Protein AF-A0A2P4Y642-F1 (afdb_monomer_lite)

Sequence (332 aa):
MWRRSLLGVSSARLLSGRNVPPTSLTLSRAIASTSPLQYGKARAIELKYHDGTCTLAVPLPLNGFDEERVFSIPPETTVADIIAQIEAEDKSVQSVAIRSARGEEFEPEDTLQKVLTDDFELLLNDQVLPVRAPVFTGSAYQSLADDGDLDVRSVAQKAAIIMLRSDLERLGKWKISHPEFMQMCQDRGIPKKQAPEVLQAFHQTGVVFYFGKSDDEDLTHSVFLQPRSILDSYLESIGLSPLSSQLFQQQREALLAKIQVLEPEHVALVNLRRELEATATRQANVIAYGLSTSLVGAFGLYFWLSFIHFSWDIMEPVTYFTGFGVSIIGYA

Radius of gyration: 47.11 Å; chains: 1; bounding box: 90×100×133 Å

Secondary structure (DSSP, 8-state):
-----------------------------------------PPPEEEEEETTEEEEEEE--SSSS-PEEEEEE-TT-BHHHHHHHHHHH-TT---EEEEETTSPBPPTT-BHHHHTTS-EEEEETTEEEEEEPP-----TTS-SS--S---HHHHHHHHHHHHHHHHHHHT--SEEEHHHHHHHHHHTT--TTTHHHHHHHHHHTTSSEE-TTSS-HHHHTEEES-HHHHHHHHHHHTT---HHHHHHHHHHHHHHHHHHHHHHHHHHHHHHHHHHHHHHHHHHHHHHHHHHHHHHHHHHHHHHIIIIIS-HHHHHHHHHHHHHHHHHHHH-

InterPro domains:
  IPR006769 Calcium uniporter protein, C-terminal [PF04678] (194-332)
  IPR036388 Winged helix-like DNA-binding domain superfamily [G3DSA:1.10.10.10] (152-225)
  IPR039055 MCU family [PTHR13462] (151-332)

Foldseek 3Di:
DDDDDDDDDDDDDDDDDDDDDDDDDDPPPDPPPPDPPDPDDADAWEWDDDPQWTWTFCQDPPDPDRHTDIDTHHQFDFQLVVQVVNCVVDVVFPDKWKAAPVGHTDDRRDTSPVSLPAWIWIDTPPDTHTYHRPPCPPPPPPPPPDPDDDPPVVVLQVVLLVVLLVVLVVVPDQKDWPVVQLVSCVVSVNDSVCSVVSLVVCCVVQQKNACCPDPDPVRNGMIGRCSPVVVQVVCVVVVHHDPVVVVVVVVVVVVVVVCVVCVVVVVVVVVVVVVVVVVVVVVVVVVVVVVVVVVVVVVVVLVCCPPPPHDVVVCVVVVVVVVVVVVVVVVD

Organism: NCBI:txid4796

pLDDT: mean 75.35, std 19.69, range [29.89, 98.06]

Structure (mmCIF, N/CA/C/O backbone):
data_AF-A0A2P4Y642-F1
#
_entry.id   AF-A0A2P4Y642-F1
#
loop_
_atom_site.group_PDB
_atom_site.id
_atom_site.type_symbol
_atom_site.label_atom_id
_atom_site.label_alt_id
_atom_site.label_comp_id
_atom_site.label_asym_id
_atom_site.label_entity_id
_atom_site.label_seq_id
_atom_site.pdbx_PDB_ins_code
_atom_site.Cartn_x
_atom_site.Cartn_y
_atom_site.Cartn_z
_atom_site.occupancy
_atom_site.B_iso_or_equiv
_atom_site.auth_seq_id
_atom_site.auth_comp_id
_atom_site.auth_asym_id
_atom_site.auth_atom_id
_atom_site.pdbx_PDB_model_num
ATOM 1 N N . MET A 1 1 ? 31.418 -50.884 37.057 1.00 38.50 1 MET A N 1
ATOM 2 C CA . MET A 1 1 ? 32.586 -50.527 37.897 1.00 38.50 1 MET A CA 1
ATOM 3 C C . MET A 1 1 ? 32.394 -49.083 38.338 1.00 38.50 1 MET A C 1
ATOM 5 O O . MET A 1 1 ? 32.348 -48.220 37.486 1.00 38.50 1 MET A O 1
ATOM 9 N N . TRP A 1 2 ? 31.923 -48.812 39.554 1.00 29.89 2 TRP A N 1
ATOM 10 C CA . TRP A 1 2 ? 32.705 -48.767 40.802 1.00 29.89 2 TRP A CA 1
ATOM 11 C C . TRP A 1 2 ? 33.854 -47.751 40.774 1.00 29.89 2 TRP A C 1
ATOM 13 O O . TRP A 1 2 ? 34.891 -48.038 40.186 1.00 29.89 2 TRP A O 1
ATOM 23 N N . ARG A 1 3 ? 33.671 -46.636 41.498 1.00 35.16 3 ARG A N 1
ATOM 24 C CA . ARG A 1 3 ? 34.534 -46.081 42.575 1.00 35.16 3 ARG A CA 1
ATOM 25 C C . ARG A 1 3 ? 33.956 -44.702 42.951 1.00 35.16 3 ARG A C 1
ATOM 27 O O . ARG A 1 3 ? 33.846 -43.855 42.082 1.00 35.16 3 ARG A O 1
ATOM 34 N N . ARG A 1 4 ? 33.332 -44.473 44.118 1.00 38.06 4 ARG A N 1
ATOM 35 C CA . ARG A 1 4 ? 33.828 -44.472 45.519 1.00 38.06 4 ARG A CA 1
ATOM 36 C C . ARG A 1 4 ? 35.110 -43.656 45.715 1.00 38.06 4 ARG A C 1
ATOM 38 O O . ARG A 1 4 ? 36.167 -44.113 45.298 1.00 38.06 4 ARG A O 1
ATOM 45 N N . SER A 1 5 ? 35.006 -42.549 46.455 1.00 36.66 5 SER A N 1
ATOM 46 C CA . SER A 1 5 ? 35.613 -42.393 47.794 1.00 36.66 5 SER A CA 1
ATOM 47 C C . SER A 1 5 ? 35.210 -41.039 48.412 1.00 36.66 5 SER A C 1
ATOM 49 O O . SER A 1 5 ? 35.270 -40.046 47.704 1.00 36.66 5 SER A O 1
ATOM 51 N N . LEU A 1 6 ? 34.577 -40.989 49.601 1.00 40.12 6 LEU A N 1
ATOM 52 C CA . LEU A 1 6 ? 35.177 -40.986 50.965 1.00 40.12 6 LEU A CA 1
ATOM 53 C C . LEU A 1 6 ? 35.805 -39.603 51.293 1.00 40.12 6 LEU A C 1
ATOM 55 O O . LEU A 1 6 ? 36.477 -39.057 50.436 1.00 40.12 6 LEU A O 1
ATOM 59 N N . LEU A 1 7 ? 35.692 -38.954 52.461 1.00 36.38 7 LEU A N 1
ATOM 60 C CA . LEU A 1 7 ? 35.381 -39.336 53.849 1.00 36.38 7 LEU A CA 1
ATOM 61 C C . LEU A 1 7 ? 35.300 -38.058 54.726 1.00 36.38 7 LEU A C 1
ATOM 63 O O . LEU A 1 7 ? 35.855 -37.030 54.349 1.00 36.38 7 LEU A O 1
ATOM 67 N N . GLY A 1 8 ? 34.747 -38.189 55.941 1.00 31.64 8 GLY A N 1
ATOM 68 C CA . GLY A 1 8 ? 35.019 -37.318 57.107 1.00 31.64 8 GLY A CA 1
ATOM 69 C C . GLY A 1 8 ? 33.741 -36.977 57.889 1.00 31.64 8 GLY A C 1
ATOM 70 O O . GLY A 1 8 ? 33.043 -36.060 57.491 1.00 31.64 8 GLY A O 1
ATOM 71 N N . VAL A 1 9 ? 33.216 -37.773 58.835 1.00 36.62 9 VAL A N 1
ATOM 72 C CA . VAL A 1 9 ? 33.703 -38.305 60.137 1.00 36.62 9 VAL A CA 1
ATOM 73 C C . VAL A 1 9 ? 33.622 -37.296 61.295 1.00 36.62 9 VAL A C 1
ATOM 75 O O . VAL A 1 9 ? 34.240 -36.239 61.239 1.00 36.62 9 VAL A O 1
ATOM 78 N N . SER A 1 10 ? 32.977 -37.763 62.381 1.00 35.62 10 SER A N 1
ATOM 79 C CA . SER A 1 10 ? 32.979 -37.313 63.797 1.00 35.62 10 SER A CA 1
ATOM 80 C C . SER A 1 10 ? 31.686 -36.619 64.245 1.00 35.62 10 SER A C 1
ATOM 82 O O . SER A 1 10 ? 31.194 -35.742 63.557 1.00 35.62 10 SER A O 1
ATOM 84 N N . SER A 1 11 ? 31.091 -36.891 65.409 1.00 35.75 11 SER A N 1
ATOM 85 C CA . SER A 1 11 ? 31.313 -37.914 66.438 1.00 35.75 11 SER A CA 1
ATOM 86 C C . SER A 1 11 ? 30.099 -37.939 67.379 1.00 35.75 11 SER A C 1
ATOM 88 O O . SER A 1 11 ? 29.358 -36.966 67.484 1.00 35.75 11 SER A O 1
ATOM 90 N N . ALA A 1 12 ? 29.918 -39.067 68.059 1.00 36.25 12 ALA A N 1
ATOM 91 C CA . ALA A 1 12 ? 28.802 -39.413 68.936 1.00 36.25 12 ALA A CA 1
ATOM 92 C C . ALA A 1 12 ? 28.815 -38.741 70.328 1.00 36.25 12 ALA A C 1
ATOM 94 O O . ALA A 1 12 ? 29.883 -38.405 70.838 1.00 36.25 12 ALA A O 1
ATOM 95 N N . ARG A 1 13 ? 27.636 -38.692 70.980 1.00 34.25 13 ARG A N 1
ATOM 96 C CA . ARG A 1 13 ? 27.347 -39.068 72.397 1.00 34.25 13 ARG A CA 1
ATOM 97 C C . ARG A 1 13 ? 25.847 -38.825 72.675 1.00 34.25 13 ARG A C 1
ATOM 99 O O . ARG A 1 13 ? 25.375 -37.721 72.463 1.00 34.25 13 ARG A O 1
ATOM 106 N N . LEU A 1 14 ? 24.997 -39.836 72.892 1.00 34.53 14 LEU A N 1
ATOM 107 C CA . LEU A 1 14 ? 24.735 -40.581 74.142 1.00 34.53 14 LEU A CA 1
ATOM 108 C C . LEU A 1 14 ? 24.389 -39.690 75.357 1.00 34.53 14 LEU A C 1
ATOM 110 O O . LEU A 1 14 ? 25.301 -39.158 75.977 1.00 34.53 14 LEU A O 1
ATOM 114 N N . LEU A 1 15 ? 23.104 -39.608 75.747 1.00 35.12 15 LEU A N 1
ATOM 115 C CA . LEU A 1 15 ? 22.527 -40.315 76.916 1.00 35.12 15 LEU A CA 1
ATOM 116 C C . LEU A 1 15 ? 21.170 -39.747 77.392 1.00 35.12 15 LEU A C 1
ATOM 118 O O . LEU A 1 15 ? 21.004 -38.549 77.562 1.00 35.12 15 LEU A O 1
ATOM 122 N N . SER A 1 16 ? 20.301 -40.701 77.742 1.00 34.31 16 SER A N 1
ATOM 123 C CA . SER A 1 16 ? 19.434 -40.759 78.932 1.00 34.31 16 SER A CA 1
ATOM 124 C C . SER A 1 16 ? 18.262 -39.782 79.096 1.00 34.31 16 SER A C 1
ATOM 126 O O . SER A 1 16 ? 18.420 -38.574 79.203 1.00 34.31 16 SER A O 1
ATOM 128 N N . GLY A 1 17 ? 17.067 -40.361 79.250 1.00 34.91 17 GLY A N 1
ATOM 129 C CA . GLY A 1 17 ? 15.848 -39.651 79.632 1.00 34.91 17 GLY A CA 1
ATOM 130 C C . GLY A 1 17 ? 15.606 -39.568 81.140 1.00 34.91 17 GLY A C 1
ATOM 131 O O . GLY A 1 17 ? 16.300 -40.213 81.925 1.00 34.91 17 GLY A O 1
ATOM 132 N N . ARG A 1 18 ? 14.568 -38.808 81.516 1.00 34.31 18 ARG A N 1
ATOM 133 C CA . ARG A 1 18 ? 13.526 -39.144 82.510 1.00 34.31 18 ARG A CA 1
ATOM 134 C C . ARG A 1 18 ? 12.575 -37.960 82.728 1.00 34.31 18 ARG A C 1
ATOM 136 O O . ARG A 1 18 ? 13.018 -36.837 82.902 1.00 34.31 18 ARG A O 1
ATOM 143 N N . ASN A 1 19 ? 11.292 -38.312 82.806 1.00 32.69 19 ASN A N 1
ATOM 144 C CA . ASN A 1 19 ? 10.250 -37.810 83.709 1.00 32.69 19 ASN A CA 1
ATOM 145 C C . ASN A 1 19 ? 9.876 -36.310 83.749 1.00 32.69 19 ASN A C 1
ATOM 147 O O . ASN A 1 19 ? 10.556 -35.483 84.340 1.00 32.69 19 ASN A O 1
ATOM 151 N N . VAL A 1 20 ? 8.652 -36.052 83.271 1.00 44.94 20 VAL A N 1
ATOM 152 C CA . VAL A 1 20 ? 7.639 -35.084 83.776 1.00 44.94 20 VAL A CA 1
ATOM 153 C C . VAL A 1 20 ? 7.343 -35.422 85.263 1.00 44.94 20 VAL A C 1
ATOM 155 O O . VAL A 1 20 ? 7.435 -36.623 85.551 1.00 44.94 20 VAL A O 1
ATOM 158 N N . PRO A 1 21 ? 6.995 -34.518 86.229 1.00 44.84 21 PRO A N 1
ATOM 159 C CA . PRO A 1 21 ? 5.984 -33.423 86.186 1.00 44.84 21 PRO A CA 1
ATOM 160 C C . PRO A 1 21 ? 6.313 -32.224 87.147 1.00 44.84 21 PRO A C 1
ATOM 162 O O . PRO A 1 21 ? 7.485 -32.076 87.483 1.00 44.84 21 PRO A O 1
ATOM 165 N N . PRO A 1 22 ? 5.370 -31.446 87.746 1.00 49.06 22 PRO A N 1
ATOM 166 C CA . PRO A 1 22 ? 4.110 -30.801 87.312 1.00 49.06 22 PRO A CA 1
ATOM 167 C C . PRO A 1 22 ? 4.161 -29.243 87.473 1.00 49.06 22 PRO A C 1
ATOM 169 O O . PRO A 1 22 ? 5.182 -28.696 87.871 1.00 49.06 22 PRO A O 1
ATOM 172 N N . THR A 1 23 ? 3.018 -28.550 87.291 1.00 37.62 23 THR A N 1
ATOM 173 C CA . THR A 1 23 ? 2.682 -27.164 87.755 1.00 37.62 23 THR A CA 1
ATOM 174 C C . THR A 1 23 ? 3.355 -25.992 87.012 1.00 37.62 23 THR A C 1
ATOM 176 O O . THR A 1 23 ? 4.494 -26.095 86.600 1.00 37.62 23 THR A O 1
ATOM 179 N N . SER A 1 24 ? 2.748 -24.831 86.750 1.00 35.34 24 SER A N 1
ATOM 180 C CA . SER A 1 24 ? 1.463 -24.215 87.111 1.00 35.34 24 SER A CA 1
ATOM 181 C C . SER A 1 24 ? 1.152 -23.108 86.092 1.00 35.34 24 SER A C 1
ATOM 183 O O . SER A 1 24 ? 2.053 -22.423 85.615 1.00 35.34 24 SER A O 1
ATOM 185 N N . LEU A 1 25 ? -0.133 -22.929 85.798 1.00 41.22 25 LEU A N 1
ATOM 186 C CA . LEU A 1 25 ? -0.697 -21.888 84.943 1.00 41.22 25 LEU A CA 1
ATOM 187 C C . LEU A 1 25 ? -0.468 -20.485 85.531 1.00 41.22 25 LEU A C 1
ATOM 189 O O . LEU A 1 25 ? -0.931 -20.200 86.633 1.00 41.22 25 LEU A O 1
ATOM 193 N N . THR A 1 26 ? 0.123 -19.581 84.754 1.00 33.66 26 THR A N 1
ATOM 194 C CA . THR A 1 26 ? -0.051 -18.129 84.917 1.00 33.66 26 THR A CA 1
ATOM 195 C C . THR A 1 26 ? -0.529 -17.547 83.594 1.00 33.66 26 THR A C 1
ATOM 197 O O . THR A 1 26 ? 0.240 -17.207 82.699 1.00 33.66 26 THR A O 1
ATOM 200 N N . LEU A 1 27 ? -1.853 -17.476 83.462 1.00 38.09 27 LEU A N 1
ATOM 201 C CA . LEU A 1 27 ? -2.538 -16.798 82.371 1.00 38.09 27 LEU A CA 1
ATOM 202 C C . LEU A 1 27 ? -2.502 -15.295 82.668 1.00 38.09 27 LEU A C 1
ATOM 204 O O . LEU A 1 27 ? -3.378 -14.756 83.344 1.00 38.09 27 LEU A O 1
ATOM 208 N N . SER A 1 28 ? -1.450 -14.620 82.207 1.00 36.47 28 SER A N 1
ATOM 209 C CA . SER A 1 28 ? -1.405 -13.159 82.185 1.00 36.47 28 SER A CA 1
ATOM 210 C C . SER A 1 28 ? -2.455 -12.669 81.195 1.00 36.47 28 SER A C 1
ATOM 212 O O . SER A 1 28 ? -2.276 -12.730 79.980 1.00 36.47 28 SER A O 1
ATOM 214 N N . ARG A 1 29 ? -3.590 -12.225 81.735 1.00 38.06 29 ARG A N 1
ATOM 215 C CA . ARG A 1 29 ? -4.688 -11.591 81.008 1.00 38.06 29 ARG A CA 1
ATOM 216 C C . ARG A 1 29 ? -4.202 -10.246 80.460 1.00 38.06 29 ARG A C 1
ATOM 218 O O . ARG A 1 29 ? -4.374 -9.213 81.098 1.00 38.06 29 ARG A O 1
ATOM 225 N N . ALA A 1 30 ? -3.576 -10.264 79.287 1.00 34.69 30 ALA A N 1
ATOM 226 C CA . ALA A 1 30 ? -3.407 -9.068 78.480 1.00 34.69 30 ALA A CA 1
ATOM 227 C C . ALA A 1 30 ? -4.778 -8.733 77.886 1.00 34.69 30 ALA A C 1
ATOM 229 O O . ALA A 1 30 ? -5.316 -9.467 77.058 1.00 34.69 30 ALA A O 1
ATOM 230 N N . ILE A 1 31 ? -5.378 -7.657 78.387 1.00 37.72 31 ILE A N 1
ATOM 231 C CA . ILE A 1 31 ? -6.566 -7.046 77.803 1.00 37.72 31 ILE A CA 1
ATOM 232 C C . ILE A 1 31 ? -6.132 -6.562 76.420 1.00 37.72 31 ILE A C 1
ATOM 234 O O . ILE A 1 31 ? -5.449 -5.547 76.303 1.00 37.72 31 ILE A O 1
ATOM 238 N N . ALA A 1 32 ? -6.459 -7.332 75.382 1.00 35.41 32 ALA A N 1
ATOM 239 C CA . ALA A 1 32 ? -6.351 -6.867 74.013 1.00 35.41 32 ALA A CA 1
ATOM 240 C C . ALA A 1 32 ? -7.295 -5.670 73.885 1.00 35.41 32 ALA A C 1
ATOM 242 O O . ALA A 1 32 ? -8.515 -5.820 73.893 1.00 35.41 32 ALA A O 1
ATOM 243 N N . SER A 1 33 ? -6.716 -4.473 73.842 1.00 34.75 33 SER A N 1
ATOM 244 C CA . SER A 1 33 ? -7.397 -3.270 73.398 1.00 34.75 33 SER A CA 1
ATOM 245 C C . SER A 1 33 ? -7.865 -3.529 71.970 1.00 34.75 33 SER A C 1
ATOM 247 O O . SER A 1 33 ? -7.072 -3.483 71.030 1.00 34.75 33 SER A O 1
ATOM 249 N N . THR A 1 34 ? -9.140 -3.871 71.818 1.00 38.16 34 THR A N 1
ATOM 250 C CA . THR A 1 34 ? -9.829 -3.872 70.534 1.00 38.16 34 THR A CA 1
ATOM 251 C C . THR A 1 34 ? -9.688 -2.474 69.958 1.00 38.16 34 THR A C 1
ATOM 253 O O . THR A 1 34 ? -10.241 -1.515 70.500 1.00 38.16 34 THR A O 1
ATOM 256 N N . SER A 1 35 ? -8.899 -2.347 68.896 1.00 33.91 35 SER A N 1
ATOM 257 C CA . SER A 1 35 ? -8.900 -1.157 68.059 1.00 33.91 35 SER A CA 1
ATOM 258 C C . SER A 1 35 ? -10.342 -0.902 67.609 1.00 33.91 35 SER A C 1
ATOM 260 O O . SER A 1 35 ? -10.996 -1.858 67.176 1.00 33.91 35 SER A O 1
ATOM 262 N N . PRO A 1 36 ? -10.860 0.332 67.714 1.00 34.00 36 PRO A N 1
ATOM 263 C CA . PRO A 1 36 ? -12.190 0.639 67.214 1.00 34.00 36 PRO A CA 1
ATOM 264 C C . PRO A 1 36 ? -12.238 0.303 65.722 1.00 34.00 36 PRO A C 1
ATOM 266 O O . PRO A 1 36 ? -11.310 0.633 64.981 1.00 34.00 36 PRO A O 1
ATOM 269 N N . LEU A 1 37 ? -13.296 -0.405 65.317 1.00 33.88 37 LEU A N 1
ATOM 270 C CA . LEU A 1 37 ? -13.578 -0.763 63.931 1.00 33.88 37 LEU A CA 1
ATOM 271 C C . LEU A 1 37 ? -13.570 0.510 63.086 1.00 33.88 37 LEU A C 1
ATOM 273 O O . LEU A 1 37 ? -14.487 1.327 63.125 1.00 33.88 37 LEU A O 1
ATOM 277 N N . GLN A 1 38 ? -12.481 0.683 62.352 1.00 32.06 38 GLN A N 1
ATOM 278 C CA . GLN A 1 38 ? -12.352 1.686 61.322 1.00 32.06 38 GLN A CA 1
ATOM 279 C C . GLN A 1 38 ? -13.309 1.252 60.207 1.00 32.06 38 GLN A C 1
ATOM 281 O O . GLN A 1 38 ? -13.047 0.251 59.541 1.00 32.06 38 GLN A O 1
ATOM 286 N N . TYR A 1 39 ? -14.446 1.944 60.065 1.00 37.00 39 TYR A N 1
ATOM 287 C CA . TYR A 1 39 ? -15.366 1.761 58.941 1.00 37.00 39 TYR A CA 1
ATOM 288 C C . TYR A 1 39 ? -14.547 1.827 57.646 1.00 37.00 39 TYR A C 1
ATOM 290 O O . TYR A 1 39 ? -13.983 2.866 57.292 1.00 37.00 39 TYR A O 1
ATOM 298 N N . GLY A 1 40 ? -14.386 0.671 57.004 1.00 37.44 40 GLY A N 1
ATOM 299 C CA . GLY A 1 40 ? -13.637 0.537 55.767 1.00 37.44 40 GLY A CA 1
ATOM 300 C C . GLY A 1 40 ? -14.331 1.316 54.656 1.00 37.44 40 GLY A C 1
ATOM 301 O O . GLY A 1 40 ? -15.554 1.339 54.582 1.00 37.44 40 GLY A O 1
ATOM 302 N N . LYS A 1 41 ? -13.532 1.958 53.797 1.00 41.53 41 LYS A N 1
ATOM 303 C CA . LYS A 1 41 ? -13.953 2.582 52.531 1.00 41.53 41 LYS A CA 1
ATOM 304 C C . LYS A 1 41 ? -15.103 1.805 51.869 1.00 41.53 41 LYS A C 1
ATOM 306 O O . LYS A 1 41 ? -14.930 0.618 51.586 1.00 41.53 41 LYS A O 1
ATOM 311 N N . ALA A 1 42 ? -16.211 2.490 51.575 1.00 54.53 42 ALA A N 1
ATOM 312 C CA . ALA A 1 42 ? -17.323 1.947 50.800 1.00 54.53 42 ALA A CA 1
ATOM 313 C C . ALA A 1 42 ? -16.795 1.352 49.482 1.00 54.53 42 ALA A C 1
ATOM 315 O O . ALA A 1 42 ? -16.102 2.027 48.713 1.00 54.53 42 ALA A O 1
ATOM 316 N N . ARG A 1 43 ? -17.045 0.058 49.256 1.00 61.22 43 ARG A N 1
ATOM 317 C CA . ARG A 1 43 ? -16.710 -0.605 47.991 1.00 61.22 43 ARG A CA 1
ATOM 318 C C . ARG A 1 43 ? -17.645 -0.072 46.909 1.00 61.22 43 ARG A C 1
ATOM 320 O O . ARG A 1 43 ? -18.836 0.073 47.154 1.00 61.22 43 ARG A O 1
ATOM 327 N N . ALA A 1 44 ? -17.098 0.206 45.727 1.00 68.44 44 ALA A N 1
ATOM 328 C CA . ALA A 1 44 ? -17.921 0.564 44.582 1.00 68.44 44 ALA A CA 1
ATOM 329 C C . ALA A 1 44 ? -18.712 -0.659 44.110 1.00 68.44 44 ALA A C 1
ATOM 331 O O . ALA A 1 44 ? -18.122 -1.715 43.873 1.00 68.44 44 ALA A O 1
ATOM 332 N N . ILE A 1 45 ? -20.026 -0.501 44.001 1.00 77.94 45 ILE A N 1
ATOM 333 C CA . ILE A 1 45 ? -20.957 -1.509 43.506 1.00 77.94 45 ILE A CA 1
ATOM 334 C C . ILE A 1 45 ? -20.956 -1.438 41.980 1.00 77.94 45 ILE A C 1
ATOM 336 O O . ILE A 1 45 ? -20.924 -0.356 41.396 1.00 77.94 45 ILE A O 1
ATOM 340 N N . GLU A 1 46 ? -20.965 -2.589 41.319 1.00 74.69 46 GLU A N 1
ATOM 341 C CA . GLU A 1 46 ? -21.047 -2.661 39.861 1.00 74.69 46 GLU A CA 1
ATOM 342 C C . GLU A 1 46 ? -22.483 -2.969 39.443 1.00 74.69 46 GLU A C 1
ATOM 344 O O . GLU A 1 46 ? -23.071 -3.956 39.892 1.00 74.69 46 GLU A O 1
ATOM 349 N N . LEU A 1 47 ? -23.037 -2.139 38.562 1.00 75.06 47 LEU A N 1
ATOM 350 C CA . LEU A 1 47 ? -24.300 -2.423 37.898 1.00 75.06 47 LEU A CA 1
ATOM 351 C C . LEU A 1 47 ? -23.995 -3.236 36.631 1.00 75.06 47 LEU A C 1
ATOM 353 O O . LEU A 1 47 ? -23.154 -2.854 35.819 1.00 75.06 47 LEU A O 1
ATOM 357 N N . LYS A 1 48 ? -24.628 -4.402 36.482 1.00 71.19 48 LYS A N 1
ATOM 358 C CA . LYS A 1 48 ? -24.413 -5.306 35.338 1.00 71.19 48 LYS A CA 1
ATOM 359 C C . LYS A 1 48 ? -25.628 -5.282 34.427 1.00 71.19 48 LYS A C 1
ATOM 361 O O . LYS A 1 48 ? -26.746 -5.191 34.912 1.00 71.19 48 LYS A O 1
ATOM 366 N N . TYR A 1 49 ? -25.420 -5.403 33.123 1.00 64.69 49 TYR A N 1
ATOM 367 C CA . TYR A 1 49 ? -26.508 -5.495 32.153 1.00 64.69 49 TYR A CA 1
ATOM 368 C C . TYR A 1 49 ? -26.640 -6.940 31.667 1.00 64.69 49 TYR A C 1
ATOM 370 O O . TYR A 1 49 ? -25.698 -7.486 31.090 1.00 64.69 49 TYR A O 1
ATOM 378 N N . HIS A 1 50 ? -27.788 -7.564 31.918 1.00 55.91 50 HIS A N 1
ATOM 379 C CA . HIS A 1 50 ? -28.088 -8.942 31.538 1.00 55.91 50 HIS A CA 1
ATOM 380 C C . HIS A 1 50 ? -29.483 -9.014 30.900 1.00 55.91 50 HIS A C 1
ATOM 382 O O . HIS A 1 50 ? -30.464 -8.563 31.488 1.00 55.91 50 HIS A O 1
ATOM 388 N N . ASP A 1 51 ? -29.562 -9.566 29.683 1.00 56.19 51 ASP A N 1
ATOM 389 C CA . ASP A 1 51 ? -30.812 -9.886 28.970 1.00 56.19 51 ASP A CA 1
ATOM 390 C C . ASP A 1 51 ? -31.859 -8.753 28.932 1.00 56.19 51 ASP A C 1
ATOM 392 O O . ASP A 1 51 ? -33.054 -8.979 29.105 1.00 56.19 51 ASP A O 1
ATOM 396 N N . GLY A 1 52 ? -31.417 -7.510 28.708 1.00 59.25 52 GLY A N 1
ATOM 397 C CA . GLY A 1 52 ? -32.317 -6.353 28.619 1.00 59.25 52 GLY A CA 1
ATOM 398 C C . GLY A 1 52 ? -32.643 -5.684 29.959 1.00 59.25 52 GLY A C 1
ATOM 399 O O . GLY A 1 52 ? -33.411 -4.725 29.987 1.00 59.25 52 GLY A O 1
ATOM 400 N N . THR A 1 53 ? -32.058 -6.155 31.065 1.00 68.00 53 THR A N 1
ATOM 401 C CA . THR A 1 53 ? -32.277 -5.619 32.417 1.00 68.00 53 THR A CA 1
ATOM 402 C C . THR A 1 53 ? -30.964 -5.316 33.138 1.00 68.00 53 THR A C 1
ATOM 404 O O . THR A 1 53 ? -29.952 -6.000 32.973 1.00 68.00 53 THR A O 1
ATOM 407 N N . CYS A 1 54 ? -30.971 -4.264 33.948 1.00 76.56 54 CYS A N 1
ATOM 408 C CA . CYS A 1 54 ? -29.872 -3.866 34.812 1.00 76.56 54 CYS A CA 1
ATOM 409 C C . CYS A 1 54 ? -29.966 -4.617 36.142 1.00 76.56 54 CYS A C 1
ATOM 411 O O . CYS A 1 54 ? -30.925 -4.442 36.886 1.00 76.56 54 CYS A O 1
ATOM 413 N N . THR A 1 55 ? -28.967 -5.426 36.476 1.00 80.06 55 THR A N 1
ATOM 414 C CA . THR A 1 55 ? -28.859 -6.067 37.787 1.00 80.06 55 THR A CA 1
ATOM 415 C C . THR A 1 55 ? -27.929 -5.269 38.697 1.00 80.06 55 THR A C 1
ATOM 417 O O . THR A 1 55 ? -26.744 -5.115 38.382 1.00 80.06 55 THR A O 1
ATOM 420 N N . LEU A 1 56 ? -28.447 -4.794 39.827 1.00 82.19 56 LEU A N 1
ATOM 421 C CA . LEU A 1 56 ? -27.715 -4.038 40.842 1.00 82.19 56 LEU A CA 1
ATOM 422 C C . LEU A 1 56 ? -27.663 -4.837 42.150 1.00 82.19 56 LEU A C 1
ATOM 424 O O . LEU A 1 56 ? -28.702 -5.141 42.727 1.00 82.19 56 LEU A O 1
ATOM 428 N N . ALA A 1 57 ? -26.463 -5.179 42.623 1.00 81.44 57 ALA A N 1
ATOM 429 C CA . ALA A 1 57 ? -26.271 -5.884 43.892 1.00 81.44 57 ALA A CA 1
ATOM 430 C C . ALA A 1 57 ? -26.064 -4.877 45.035 1.00 81.44 57 ALA A C 1
ATOM 432 O O . ALA A 1 57 ? -24.954 -4.392 45.241 1.00 81.44 57 ALA A O 1
ATOM 433 N N . VAL A 1 58 ? -27.131 -4.530 45.756 1.00 79.81 58 VAL A N 1
ATOM 434 C CA . VAL A 1 58 ? -27.081 -3.561 46.859 1.00 79.81 58 VAL A CA 1
ATOM 435 C C . VAL A 1 58 ? -26.946 -4.301 48.194 1.00 79.81 58 VAL A C 1
ATOM 437 O O . VAL A 1 58 ? -27.761 -5.181 48.479 1.00 79.81 58 VAL A O 1
ATOM 440 N N . PRO A 1 59 ? -25.956 -3.970 49.038 1.00 72.31 59 PRO A N 1
ATOM 441 C CA . PRO A 1 59 ? -25.908 -4.459 50.410 1.00 72.31 59 PRO A CA 1
ATOM 442 C C . PRO A 1 59 ? -27.009 -3.770 51.229 1.00 72.31 59 PRO A C 1
ATOM 444 O O . PRO A 1 59 ? -26.926 -2.571 51.498 1.00 72.31 59 PRO A O 1
ATOM 447 N N . LEU A 1 60 ? -28.056 -4.515 51.596 1.00 71.62 60 LEU A N 1
ATOM 448 C CA . LEU A 1 60 ? -29.163 -4.004 52.412 1.00 71.62 60 LEU A CA 1
ATOM 449 C C . LEU A 1 60 ? -28.960 -4.364 53.897 1.00 71.62 60 LEU A C 1
ATOM 451 O O . LEU A 1 60 ? -28.487 -5.460 54.195 1.00 71.62 60 LEU A O 1
ATOM 455 N N . PRO A 1 61 ? -29.318 -3.482 54.848 1.00 61.31 61 PRO A N 1
ATOM 456 C CA . PRO A 1 61 ? -28.993 -3.646 56.268 1.00 61.31 61 PRO A CA 1
ATOM 457 C C . PRO A 1 61 ? -29.930 -4.565 57.088 1.00 61.31 61 PRO A C 1
ATOM 459 O O . PRO A 1 61 ? -30.013 -4.403 58.311 1.00 61.31 61 PRO A O 1
ATOM 462 N N . LEU A 1 62 ? -30.614 -5.557 56.506 1.00 51.38 62 LEU A N 1
ATOM 463 C CA . LEU A 1 62 ? -31.535 -6.400 57.286 1.00 51.38 62 LEU A CA 1
ATOM 464 C C . LEU A 1 62 ? -30.877 -7.609 57.973 1.00 51.38 62 LEU A C 1
ATOM 466 O O . LEU A 1 62 ? -30.556 -8.620 57.356 1.00 51.38 62 LEU A O 1
ATOM 470 N N . ASN A 1 63 ? -30.855 -7.531 59.311 1.00 47.81 63 ASN A N 1
ATOM 471 C CA . ASN A 1 63 ? -30.654 -8.605 60.302 1.00 47.81 63 ASN A CA 1
ATOM 472 C C . ASN A 1 63 ? -29.221 -9.056 60.630 1.00 47.81 63 ASN A C 1
ATOM 474 O O . ASN A 1 63 ? -29.016 -10.196 61.043 1.00 47.81 63 ASN A O 1
ATOM 478 N N . GLY A 1 64 ? -28.231 -8.163 60.560 1.00 48.09 64 GLY A N 1
ATOM 479 C CA . GLY A 1 64 ? -26.888 -8.458 61.088 1.00 48.09 64 GLY A CA 1
ATOM 480 C C . GLY A 1 64 ? -26.111 -9.514 60.293 1.00 48.09 64 GLY A C 1
ATOM 481 O O . GLY A 1 64 ? -25.112 -10.035 60.788 1.00 48.09 64 GLY A O 1
ATOM 482 N N . PHE A 1 65 ? -26.559 -9.802 59.070 1.00 47.91 65 PHE A N 1
ATOM 483 C CA . PHE A 1 65 ? -25.823 -10.541 58.055 1.00 47.91 65 PHE A CA 1
ATOM 484 C C . PHE A 1 65 ? -25.638 -9.605 56.856 1.00 47.91 65 PHE A C 1
ATOM 486 O O . PHE A 1 65 ? -26.619 -9.103 56.316 1.00 47.91 65 PHE A O 1
ATOM 493 N N . ASP A 1 66 ? -24.387 -9.343 56.474 1.00 55.81 66 ASP A N 1
ATOM 494 C CA . ASP A 1 66 ? -24.026 -8.537 55.301 1.00 55.81 66 ASP A CA 1
ATOM 495 C C . ASP A 1 66 ? -24.357 -9.317 54.009 1.00 55.81 66 ASP A C 1
ATOM 497 O O . ASP A 1 66 ? -23.467 -9.858 53.351 1.00 55.81 66 ASP A O 1
ATOM 501 N N . GLU A 1 67 ? -25.641 -9.455 53.666 1.00 64.94 67 GLU A N 1
ATOM 502 C CA . GLU A 1 67 ? -26.076 -10.095 52.420 1.00 64.94 67 GLU A CA 1
ATOM 503 C C . GLU A 1 67 ? -26.372 -9.055 51.329 1.00 64.94 67 GLU A C 1
ATOM 505 O O . GLU A 1 67 ? -27.158 -8.125 51.506 1.00 64.94 67 GLU A O 1
ATOM 510 N N . GLU A 1 68 ? -25.757 -9.238 50.160 1.00 72.75 68 GLU A N 1
ATOM 511 C CA . GLU A 1 68 ? -26.036 -8.441 48.965 1.00 72.75 68 GLU A CA 1
ATOM 512 C C . GLU A 1 68 ? -27.366 -8.891 48.338 1.00 72.75 68 GLU A C 1
ATOM 514 O O . GLU A 1 68 ? -27.583 -10.082 48.090 1.00 72.75 68 GLU A O 1
ATOM 519 N N . ARG A 1 69 ? -28.265 -7.944 48.054 1.00 79.94 69 ARG A N 1
ATOM 520 C CA . ARG A 1 69 ? -29.525 -8.193 47.344 1.00 79.94 69 ARG A CA 1
ATOM 521 C C . ARG A 1 69 ? -29.424 -7.731 45.905 1.00 79.94 69 ARG A C 1
ATOM 523 O O . ARG A 1 69 ? -29.007 -6.613 45.627 1.00 79.94 69 ARG A O 1
ATOM 530 N N . VAL A 1 70 ? -29.801 -8.615 44.986 1.00 81.19 70 VAL A N 1
ATOM 531 C CA . VAL A 1 70 ? -29.732 -8.357 43.547 1.00 81.19 70 VAL A CA 1
ATOM 532 C C . VAL A 1 70 ? -31.078 -7.833 43.065 1.00 81.19 70 VAL A C 1
ATOM 534 O O . VAL A 1 70 ? -32.058 -8.571 43.009 1.00 81.19 70 VAL A O 1
ATOM 537 N N . PHE A 1 71 ? -31.108 -6.564 42.680 1.00 81.31 71 PHE A N 1
ATOM 538 C CA . PHE A 1 71 ? -32.255 -5.898 42.081 1.00 81.31 71 PHE A CA 1
ATOM 539 C C . PHE A 1 71 ? -32.179 -6.009 40.566 1.00 81.31 71 PHE A C 1
ATOM 541 O O . PHE A 1 71 ? -31.158 -5.655 39.986 1.00 81.31 71 PHE A O 1
ATOM 548 N N . SER A 1 72 ? -33.245 -6.491 39.929 1.00 81.81 72 SER A N 1
ATOM 549 C CA . SER A 1 72 ? -33.376 -6.501 38.467 1.00 81.81 72 SER A CA 1
ATOM 550 C C . SER A 1 72 ? -34.257 -5.331 38.048 1.00 81.81 72 SER A C 1
ATOM 552 O O . SER A 1 72 ? -35.441 -5.302 38.381 1.00 81.81 72 SER A O 1
ATOM 554 N N . ILE A 1 73 ? -33.660 -4.367 37.357 1.00 81.69 73 ILE A N 1
ATOM 555 C CA . ILE A 1 73 ? -34.237 -3.063 37.050 1.00 81.69 73 ILE A CA 1
ATOM 556 C C . ILE A 1 73 ? -34.196 -2.867 35.525 1.00 81.69 73 ILE A C 1
ATOM 558 O O . ILE A 1 73 ? -33.114 -2.829 34.940 1.00 81.69 73 ILE A O 1
ATOM 562 N N . PRO A 1 74 ? -35.336 -2.781 34.828 1.00 78.81 74 PRO A N 1
ATOM 563 C CA . PRO A 1 74 ? -35.355 -2.426 33.410 1.00 78.81 74 PRO A CA 1
ATOM 564 C C . PRO A 1 74 ? -34.782 -1.014 33.161 1.00 78.81 74 PRO A C 1
ATOM 566 O O . PRO A 1 74 ? -34.983 -0.127 33.979 1.00 78.81 74 PRO A O 1
ATOM 569 N N . PRO A 1 75 ? -34.115 -0.745 32.025 1.00 69.00 75 PRO A N 1
ATOM 570 C CA . PRO A 1 75 ? -33.546 0.579 31.736 1.00 69.00 75 PRO A CA 1
ATOM 571 C C . PRO A 1 75 ? -34.598 1.697 31.599 1.00 69.00 75 PRO A C 1
ATOM 573 O O . PRO A 1 75 ? -34.278 2.863 31.810 1.00 69.00 75 PRO A O 1
ATOM 576 N N . GLU A 1 76 ? -35.845 1.343 31.281 1.00 72.56 76 GLU A N 1
ATOM 577 C CA . GLU A 1 76 ? -36.975 2.274 31.128 1.00 72.56 76 GLU A CA 1
ATOM 578 C C . GLU A 1 76 ? -37.570 2.752 32.467 1.00 72.56 76 GLU A C 1
ATOM 580 O O . GLU A 1 76 ? -38.439 3.621 32.473 1.00 72.56 76 GLU A O 1
ATOM 585 N N . THR A 1 77 ? -37.168 2.179 33.609 1.00 81.94 77 THR A N 1
ATOM 586 C CA . THR A 1 77 ? -37.759 2.545 34.907 1.00 81.94 77 THR A CA 1
ATOM 587 C C . THR A 1 77 ? -37.301 3.916 35.380 1.00 81.94 77 THR A C 1
ATOM 589 O O . THR A 1 77 ? -36.151 4.312 35.157 1.00 81.94 77 THR A O 1
ATOM 592 N N . THR A 1 78 ? -38.180 4.603 36.105 1.00 89.00 78 THR A N 1
ATOM 593 C CA . THR A 1 78 ? -37.868 5.886 36.740 1.00 89.00 78 THR A CA 1
ATOM 594 C C . THR A 1 78 ? -37.090 5.701 38.042 1.00 89.00 78 THR A C 1
ATOM 596 O O . THR A 1 78 ? -37.136 4.642 38.673 1.00 89.00 78 THR A O 1
ATOM 599 N N . VAL A 1 79 ? -36.382 6.745 38.470 1.00 86.75 79 VAL A N 1
ATOM 600 C CA . VAL A 1 79 ? -35.702 6.790 39.773 1.00 86.75 79 VAL A CA 1
ATOM 601 C C . VAL A 1 79 ? -36.692 6.560 40.921 1.00 86.75 79 VAL A C 1
ATOM 603 O O . VAL A 1 79 ? -36.366 5.830 41.858 1.00 86.75 79 VAL A O 1
ATOM 606 N N . ALA A 1 80 ? -37.917 7.090 40.825 1.00 86.69 80 ALA A N 1
ATOM 607 C CA . ALA A 1 80 ? -38.971 6.851 41.812 1.00 86.69 80 ALA A CA 1
ATOM 608 C C . ALA A 1 80 ? -39.335 5.364 41.949 1.00 86.69 80 ALA A C 1
ATOM 610 O O . ALA A 1 80 ? -39.463 4.864 43.068 1.00 86.69 80 ALA A O 1
ATOM 611 N N . ASP A 1 81 ? -39.457 4.646 40.830 1.00 86.06 81 ASP A N 1
ATOM 612 C CA . ASP A 1 81 ? -39.783 3.215 40.843 1.00 86.06 81 ASP A CA 1
ATOM 613 C C . ASP A 1 81 ? -38.652 2.384 41.459 1.00 86.06 81 ASP A C 1
ATOM 615 O O . ASP A 1 81 ? -38.905 1.425 42.189 1.00 86.06 81 ASP A O 1
ATOM 619 N N . ILE A 1 82 ? -37.398 2.772 41.213 1.00 84.44 82 ILE A N 1
ATOM 620 C CA . ILE A 1 82 ? -36.217 2.111 41.783 1.00 84.44 82 ILE A CA 1
ATOM 621 C C . ILE A 1 82 ? -36.172 2.303 43.298 1.00 84.44 82 ILE A C 1
ATOM 623 O O . ILE A 1 82 ? -35.947 1.343 44.036 1.00 84.44 82 ILE A O 1
ATOM 627 N N . ILE A 1 83 ? -36.410 3.531 43.763 1.00 86.31 83 ILE A N 1
ATOM 628 C CA . ILE A 1 83 ? -36.487 3.851 45.192 1.00 86.31 83 ILE A CA 1
ATOM 629 C C . ILE A 1 83 ? -37.604 3.032 45.844 1.00 86.31 83 ILE A C 1
ATOM 631 O O . ILE A 1 83 ? -37.358 2.338 46.830 1.00 86.31 83 ILE A O 1
ATOM 635 N N . ALA A 1 84 ? -38.794 3.012 45.237 1.00 85.31 84 ALA A N 1
ATOM 636 C CA . ALA A 1 84 ? -39.924 2.233 45.730 1.00 85.31 84 ALA A CA 1
ATOM 637 C C . ALA A 1 84 ? -39.629 0.723 45.769 1.00 85.31 84 ALA A C 1
ATOM 639 O O . ALA A 1 84 ? -40.057 0.037 46.697 1.00 85.31 84 ALA A O 1
ATOM 640 N N . GLN A 1 85 ? -38.879 0.191 44.798 1.00 84.12 85 GLN A N 1
ATOM 641 C CA . GLN A 1 85 ? -38.481 -1.218 44.766 1.00 84.12 85 GLN A CA 1
ATOM 642 C C . GLN A 1 85 ? -37.498 -1.567 45.895 1.00 84.12 85 GLN A C 1
ATOM 644 O O . GLN A 1 85 ? -37.602 -2.647 46.476 1.00 84.12 85 GLN A O 1
ATOM 649 N N . ILE A 1 86 ? -36.579 -0.660 46.239 1.00 82.56 86 ILE A N 1
ATOM 650 C CA . ILE A 1 86 ? -35.638 -0.840 47.355 1.00 82.56 86 ILE A CA 1
ATOM 651 C C . ILE A 1 86 ? -36.368 -0.729 48.705 1.00 82.56 86 ILE A C 1
ATOM 653 O O . ILE A 1 86 ? -36.165 -1.571 49.579 1.00 82.56 86 ILE A O 1
ATOM 657 N N . GLU A 1 87 ? -37.259 0.254 48.862 1.00 82.50 87 GLU A N 1
ATOM 658 C CA . GLU A 1 87 ? -38.059 0.448 50.083 1.00 82.50 87 GLU A CA 1
ATOM 659 C C . GLU A 1 87 ? -39.067 -0.688 50.328 1.00 82.50 87 GLU A C 1
ATOM 661 O O . GLU A 1 87 ? -39.317 -1.077 51.471 1.00 82.50 87 GLU A O 1
ATOM 666 N N . ALA A 1 88 ? -39.655 -1.246 49.265 1.00 80.88 88 ALA A N 1
ATOM 667 C CA . ALA A 1 88 ? -40.587 -2.366 49.374 1.00 80.88 88 ALA A CA 1
ATOM 668 C C . ALA A 1 88 ? -39.897 -3.670 49.811 1.00 80.88 88 ALA A C 1
ATOM 670 O O . ALA A 1 88 ? -40.514 -4.479 50.512 1.00 80.88 88 ALA A O 1
ATOM 671 N N . GLU A 1 89 ? -38.640 -3.870 49.408 1.00 81.56 89 GLU A N 1
ATOM 672 C CA . GLU A 1 89 ? -37.849 -5.057 49.745 1.00 81.56 89 GLU A CA 1
ATOM 673 C C . GLU A 1 89 ? -37.374 -5.024 51.208 1.00 81.56 89 GLU A C 1
ATOM 675 O O . GLU A 1 89 ? -37.357 -6.057 51.883 1.00 81.56 89 GLU A O 1
ATOM 680 N N . ASP A 1 90 ? -37.039 -3.838 51.728 1.00 75.94 90 ASP A N 1
ATOM 681 C CA . ASP A 1 90 ? -36.462 -3.669 53.061 1.00 75.94 90 ASP A CA 1
ATOM 682 C C . ASP A 1 90 ? -37.099 -2.505 53.851 1.00 75.94 90 ASP A C 1
ATOM 684 O O . ASP A 1 90 ? -36.814 -1.328 53.644 1.00 75.94 90 ASP A O 1
ATOM 688 N N . LYS A 1 91 ? -37.903 -2.856 54.867 1.00 70.12 91 LYS A N 1
ATOM 689 C CA . LYS A 1 91 ? -38.582 -1.900 55.769 1.00 70.12 91 LYS A CA 1
ATOM 690 C C . LYS A 1 91 ? -37.667 -1.223 56.802 1.00 70.12 91 LYS A C 1
ATOM 692 O O . LYS A 1 91 ? -38.151 -0.416 57.593 1.00 70.12 91 LYS A O 1
ATOM 697 N N . SER A 1 92 ? -36.391 -1.600 56.879 1.00 68.88 92 SER A N 1
ATOM 698 C CA . SER A 1 92 ? -35.390 -0.973 57.756 1.00 68.88 92 SER A CA 1
ATOM 699 C C . SER A 1 92 ? -34.710 0.239 57.114 1.00 68.88 92 SER A C 1
ATOM 701 O O . SER A 1 92 ? -34.030 1.003 57.805 1.00 68.88 92 SER A O 1
ATOM 703 N N . VAL A 1 93 ? -34.914 0.437 55.811 1.00 73.75 93 VAL A N 1
ATOM 704 C CA . VAL A 1 93 ? -34.408 1.588 55.069 1.00 73.75 93 VAL A CA 1
ATOM 705 C C . VAL A 1 93 ? -35.274 2.813 55.379 1.00 73.75 93 VAL A C 1
ATOM 707 O O . VAL A 1 93 ? -36.492 2.778 55.239 1.00 73.75 93 VAL A O 1
ATOM 710 N N . GLN A 1 94 ? -34.648 3.886 55.866 1.00 69.88 94 GLN A N 1
ATOM 711 C CA . GLN A 1 94 ? -35.311 5.136 56.263 1.00 69.88 94 GLN A CA 1
ATOM 712 C C . GLN A 1 94 ? -35.209 6.224 55.189 1.00 69.88 94 GLN A C 1
ATOM 714 O O . GLN A 1 94 ? -36.043 7.123 55.161 1.00 69.88 94 GLN A O 1
ATOM 719 N N . SER A 1 95 ? -34.170 6.174 54.351 1.00 77.19 95 SER A N 1
ATOM 720 C CA . SER A 1 95 ? -33.946 7.134 53.271 1.00 77.19 95 SER A CA 1
ATOM 721 C C . SER A 1 95 ? -33.137 6.493 52.145 1.00 77.19 95 SER A C 1
ATOM 723 O O . SER A 1 95 ? -32.076 5.911 52.406 1.00 77.19 95 SER A O 1
ATOM 725 N N . VAL A 1 96 ? -33.632 6.613 50.911 1.00 83.44 96 VAL A N 1
ATOM 726 C CA . VAL A 1 96 ? -32.930 6.231 49.680 1.00 83.44 96 VAL A CA 1
ATOM 727 C C . VAL A 1 96 ? -32.905 7.426 48.741 1.00 83.44 96 VAL A C 1
ATOM 729 O O . VAL A 1 96 ? -33.947 8.003 48.449 1.00 83.44 96 VAL A O 1
ATOM 732 N N . ALA A 1 97 ? -31.724 7.771 48.238 1.00 84.12 97 ALA A N 1
ATOM 733 C CA . ALA A 1 97 ? -31.572 8.802 47.217 1.00 84.12 97 ALA A CA 1
ATOM 734 C C . ALA A 1 97 ? -30.486 8.414 46.212 1.00 84.12 97 ALA A C 1
ATOM 736 O O . ALA A 1 97 ? -29.516 7.736 46.553 1.00 84.12 97 ALA A O 1
ATOM 737 N N . ILE A 1 98 ? -30.634 8.849 44.964 1.00 87.50 98 ILE A N 1
ATOM 738 C CA . ILE A 1 98 ? -29.656 8.608 43.899 1.00 87.50 98 ILE A CA 1
ATOM 739 C C . ILE A 1 98 ? -29.049 9.952 43.514 1.00 87.50 98 ILE A C 1
ATOM 741 O O . ILE A 1 98 ? -29.768 10.884 43.158 1.00 87.50 98 ILE A O 1
ATOM 745 N N . ARG A 1 99 ? -27.719 10.056 43.565 1.00 87.31 99 ARG A N 1
ATOM 746 C CA . ARG A 1 99 ? -26.988 11.270 43.186 1.00 87.31 99 ARG A CA 1
ATOM 747 C C . ARG A 1 99 ? -25.949 10.992 42.113 1.00 87.31 99 ARG A C 1
ATOM 749 O O . ARG A 1 99 ? -25.368 9.917 42.071 1.00 87.31 99 ARG A O 1
ATOM 756 N N . SER A 1 100 ? -25.661 11.966 41.265 1.00 83.75 100 SER A N 1
ATOM 757 C CA . SER A 1 100 ? -24.528 11.914 40.338 1.00 83.75 100 SER A CA 1
ATOM 758 C C . SER A 1 100 ? -23.196 11.899 41.106 1.00 83.75 100 SER A C 1
ATOM 760 O O . SER A 1 100 ? -23.118 12.401 42.229 1.00 83.75 100 SER A O 1
ATOM 762 N N . ALA A 1 101 ? -22.103 11.435 40.484 1.00 75.00 101 ALA A N 1
ATOM 763 C CA . ALA A 1 101 ? -20.741 11.581 41.019 1.00 75.00 101 ALA A CA 1
ATOM 764 C C . ALA A 1 101 ? -20.344 13.041 41.348 1.00 75.00 101 ALA A C 1
ATOM 766 O O . ALA A 1 101 ? -19.366 13.279 42.056 1.00 75.00 101 ALA A O 1
ATOM 767 N N . ARG A 1 102 ? -21.090 14.032 40.835 1.00 75.12 102 ARG A N 1
ATOM 768 C CA . ARG A 1 102 ? -20.914 15.466 41.135 1.00 75.12 102 ARG A CA 1
ATOM 769 C C . ARG A 1 102 ? -21.694 15.949 42.365 1.00 75.12 102 ARG A C 1
ATOM 771 O O . ARG A 1 102 ? -21.530 17.101 42.755 1.00 75.12 102 ARG A O 1
ATOM 778 N N . GLY A 1 103 ? -22.501 15.083 42.981 1.00 77.12 103 GLY A N 1
ATOM 779 C CA . GLY A 1 103 ? -23.314 15.389 44.160 1.00 77.12 103 GLY A CA 1
ATOM 780 C C . GLY A 1 103 ? -24.685 16.003 43.863 1.00 77.12 103 GLY A C 1
ATOM 781 O O . GLY A 1 103 ? -25.343 16.451 44.796 1.00 77.12 103 GLY A O 1
ATOM 782 N N . GLU A 1 104 ? -25.113 16.032 42.600 1.00 83.50 104 GLU A N 1
ATOM 783 C CA . GLU A 1 104 ? -26.456 16.470 42.196 1.00 83.50 104 GLU A CA 1
ATOM 784 C C . GLU A 1 104 ? -27.450 15.314 42.359 1.00 83.50 104 GLU A C 1
ATOM 786 O O . GLU A 1 104 ? -27.178 14.208 41.895 1.00 83.50 104 GLU A O 1
ATOM 791 N N . GLU A 1 105 ? -28.569 15.552 43.040 1.00 84.56 105 GLU A N 1
ATOM 792 C CA . GLU A 1 105 ? -29.636 14.561 43.229 1.00 84.56 105 GLU A CA 1
ATOM 793 C C . GLU A 1 105 ? -30.484 14.453 41.954 1.00 84.56 105 GLU A C 1
ATOM 795 O O . GLU A 1 105 ? -30.782 15.468 41.322 1.00 84.56 105 GLU A O 1
ATOM 800 N N . PHE A 1 106 ? -30.820 13.228 41.542 1.00 85.94 106 PHE A N 1
ATOM 801 C CA . PHE A 1 106 ? -31.676 13.010 40.374 1.00 85.94 106 PHE A CA 1
ATOM 802 C C . PHE A 1 106 ? -33.148 13.215 40.737 1.00 85.94 106 PHE A C 1
ATOM 804 O O . PHE A 1 106 ? -33.592 12.820 41.815 1.00 85.94 106 PHE A O 1
ATOM 811 N N . GLU A 1 107 ? -33.912 13.802 39.817 1.00 86.31 107 GLU A N 1
ATOM 812 C CA . GLU A 1 107 ? -35.350 13.995 40.001 1.00 86.31 107 GLU A CA 1
ATOM 813 C C . GLU A 1 107 ? -36.084 12.641 39.950 1.00 86.31 107 GLU A C 1
ATOM 815 O O . GLU A 1 107 ? -35.667 11.737 39.221 1.00 86.31 107 GLU A O 1
ATOM 820 N N . PRO A 1 108 ? -37.212 12.477 40.665 1.00 84.19 108 PRO A N 1
ATOM 821 C CA . PRO A 1 108 ? -37.953 11.213 40.701 1.00 84.19 108 PRO A CA 1
ATOM 822 C C . PRO A 1 108 ? -38.488 10.773 39.326 1.00 84.19 108 PRO A C 1
ATOM 824 O O . PRO A 1 108 ? -38.725 9.585 39.119 1.00 84.19 108 PRO A O 1
ATOM 827 N N . GLU A 1 109 ? -38.662 11.714 38.392 1.00 84.12 109 GLU A N 1
ATOM 828 C CA . GLU A 1 109 ? -39.129 11.474 37.019 1.00 84.12 109 GLU A CA 1
ATOM 829 C C . GLU A 1 109 ? -38.004 11.057 36.053 1.00 84.12 109 GLU A C 1
ATOM 831 O O . GLU A 1 109 ? -38.285 10.631 34.931 1.00 84.12 109 GLU A O 1
ATOM 836 N N . ASP A 1 110 ? -36.734 11.166 36.460 1.00 82.94 110 ASP A N 1
ATOM 837 C CA . ASP A 1 110 ? -35.607 10.804 35.604 1.00 82.94 110 ASP A CA 1
ATOM 838 C C . ASP A 1 110 ? -35.545 9.285 35.385 1.00 82.94 110 ASP A C 1
ATOM 840 O O . ASP A 1 110 ? -35.764 8.484 36.296 1.00 82.94 110 ASP A O 1
ATOM 844 N N . THR A 1 111 ? -35.236 8.868 34.156 1.00 82.94 111 THR A N 1
ATOM 845 C CA . THR A 1 111 ? -35.093 7.450 33.805 1.00 82.94 111 THR A CA 1
ATOM 846 C C . THR A 1 111 ? -33.722 6.914 34.195 1.00 82.94 111 THR A C 1
ATOM 848 O O . THR A 1 111 ? -32.720 7.639 34.202 1.00 82.94 111 THR A O 1
ATOM 851 N N . LEU A 1 112 ? -33.643 5.604 34.441 1.00 79.75 112 LEU A N 1
ATOM 852 C CA . LEU A 1 112 ? -32.372 4.933 34.712 1.00 79.75 112 LEU A CA 1
ATOM 853 C C . LEU A 1 112 ? -31.359 5.150 33.575 1.00 79.75 112 LEU A C 1
ATOM 855 O O . LEU A 1 112 ? -30.174 5.307 33.846 1.00 79.75 112 LEU A O 1
ATOM 859 N N . GLN A 1 113 ? -31.807 5.233 32.317 1.00 72.62 113 GLN A N 1
ATOM 860 C CA . GLN A 1 113 ? -30.949 5.574 31.173 1.00 72.62 113 GLN A CA 1
ATOM 861 C C . GLN A 1 113 ? -30.182 6.889 31.373 1.00 72.62 113 GLN A C 1
ATOM 863 O O . GLN A 1 113 ? -28.979 6.936 31.127 1.00 72.62 113 GLN A O 1
ATOM 868 N N . LYS A 1 114 ? -30.849 7.940 31.866 1.00 76.06 114 LYS A N 1
ATOM 869 C CA . LYS A 1 114 ? -30.216 9.239 32.130 1.00 76.06 114 LYS A CA 1
ATOM 870 C C . LYS A 1 114 ? -29.203 9.143 33.272 1.00 76.06 114 LYS A C 1
ATOM 872 O O . LYS A 1 114 ? -28.120 9.718 33.173 1.00 76.06 114 LYS A O 1
ATOM 877 N N . VAL A 1 115 ? -29.516 8.369 34.312 1.00 79.38 115 VAL A N 1
ATOM 878 C CA . VAL A 1 115 ? -28.624 8.116 35.459 1.00 79.38 115 VAL A CA 1
ATOM 879 C C . VAL A 1 115 ? -27.372 7.333 35.046 1.00 79.38 115 VAL A C 1
ATOM 881 O O . VAL A 1 115 ? -26.280 7.644 35.509 1.00 79.38 115 VAL A O 1
ATOM 884 N N . LEU A 1 116 ? -27.507 6.367 34.131 1.00 72.69 116 LEU A N 1
ATOM 885 C CA . LEU A 1 116 ? -26.416 5.524 33.620 1.00 72.69 116 LEU A CA 1
ATOM 886 C C . LEU A 1 116 ? -25.428 6.251 32.691 1.00 72.69 116 LEU A C 1
ATOM 888 O O . LEU A 1 116 ? -24.450 5.642 32.254 1.00 72.69 116 LEU A O 1
ATOM 892 N N . THR A 1 117 ? -25.660 7.531 32.384 1.00 71.25 117 THR A N 1
ATOM 893 C CA . THR A 1 117 ? -24.757 8.348 31.553 1.00 71.25 117 THR A CA 1
ATOM 894 C C . THR A 1 117 ? -23.368 8.490 32.182 1.00 71.25 117 THR A C 1
ATOM 896 O O . THR A 1 117 ? -22.359 8.514 31.472 1.00 71.25 117 THR A O 1
ATOM 899 N N . ASP A 1 118 ? -23.315 8.572 33.511 1.00 71.38 118 ASP A N 1
ATOM 900 C CA . ASP A 1 118 ? -22.093 8.686 34.301 1.00 71.38 118 ASP A CA 1
ATOM 901 C C . ASP A 1 118 ? -22.167 7.745 35.519 1.00 71.38 118 ASP A C 1
ATOM 903 O O . ASP A 1 118 ? -23.215 7.187 35.846 1.00 71.38 118 ASP A O 1
ATOM 907 N N . ASP A 1 119 ? -21.042 7.570 36.214 1.00 81.31 119 ASP A N 1
ATOM 908 C CA . ASP A 1 119 ? -21.050 6.928 37.528 1.00 81.31 119 ASP A CA 1
ATOM 909 C C . ASP A 1 119 ? -21.919 7.751 38.497 1.00 81.31 119 ASP A C 1
ATOM 911 O O . ASP A 1 119 ? -21.885 8.989 38.512 1.00 81.31 119 ASP A O 1
ATOM 915 N N . PHE A 1 120 ? -22.684 7.058 39.331 1.00 86.56 120 PHE A N 1
ATOM 916 C CA . PHE A 1 120 ? -23.599 7.669 40.288 1.00 86.56 120 PHE A CA 1
ATOM 917 C C . PHE A 1 120 ? -23.380 7.070 41.675 1.00 86.56 120 PHE A C 1
ATOM 919 O O . PHE A 1 120 ? -22.652 6.098 41.851 1.00 86.56 120 PHE A O 1
ATOM 926 N N . GLU A 1 121 ? -23.965 7.664 42.699 1.00 87.62 121 GLU A N 1
ATOM 927 C CA . GLU A 1 121 ? -23.859 7.212 44.075 1.00 87.62 121 GLU A CA 1
ATOM 928 C C . GLU A 1 121 ? -25.267 6.986 44.625 1.00 87.62 121 GLU A C 1
ATOM 930 O O . GLU A 1 121 ? -26.150 7.835 44.509 1.00 87.62 121 GLU A O 1
ATOM 935 N N . LEU A 1 122 ? -25.474 5.812 45.210 1.00 86.19 122 LEU A N 1
ATOM 936 C CA . LEU A 1 122 ? -26.695 5.436 45.901 1.00 86.19 122 LEU A CA 1
ATOM 937 C C . LEU A 1 122 ? -26.520 5.761 47.386 1.00 86.19 122 LEU A C 1
ATOM 939 O O . LEU A 1 122 ? -25.633 5.227 48.054 1.00 86.19 122 LEU A O 1
ATOM 943 N N . LEU A 1 123 ? -27.351 6.658 47.896 1.00 84.88 123 LEU A N 1
ATOM 944 C CA . LEU A 1 123 ? -27.448 6.982 49.309 1.00 84.88 123 LEU A CA 1
ATOM 945 C C . LEU A 1 123 ? -28.457 6.041 49.953 1.00 84.88 123 LEU A C 1
ATOM 947 O O . LEU A 1 123 ? -29.617 6.019 49.551 1.00 84.88 123 LEU A O 1
ATOM 951 N N . LEU A 1 124 ? -28.011 5.273 50.941 1.00 82.44 124 LEU A N 1
ATOM 952 C CA . LEU A 1 124 ? -28.849 4.344 51.689 1.00 82.44 124 LEU A CA 1
ATOM 953 C C . LEU A 1 124 ? -28.634 4.602 53.182 1.00 82.44 124 LEU A C 1
ATOM 955 O O . LEU A 1 124 ? -27.579 4.286 53.737 1.00 82.44 124 LEU A O 1
ATOM 959 N N . ASN A 1 125 ? -29.626 5.217 53.830 1.00 80.75 125 ASN A N 1
ATOM 960 C CA . ASN A 1 125 ? -29.526 5.757 55.190 1.00 80.75 125 ASN A CA 1
ATOM 961 C C . ASN A 1 125 ? -28.335 6.734 55.328 1.00 80.75 125 ASN A C 1
ATOM 963 O O . ASN A 1 125 ? -28.335 7.793 54.709 1.00 80.75 125 ASN A O 1
ATOM 967 N N . ASP A 1 126 ? -27.308 6.367 56.103 1.00 73.19 126 ASP A N 1
ATOM 968 C CA . ASP A 1 126 ? -26.076 7.150 56.298 1.00 73.19 126 ASP A CA 1
ATOM 969 C C . ASP A 1 126 ? -24.902 6.660 55.422 1.00 73.19 126 ASP A C 1
ATOM 971 O O . ASP A 1 126 ? -23.768 7.125 55.568 1.00 73.19 126 ASP A O 1
ATOM 975 N N . GLN A 1 127 ? -25.134 5.690 54.528 1.00 75.88 127 GLN A N 1
ATOM 976 C CA . GLN A 1 127 ? -24.095 5.120 53.670 1.00 75.88 127 GLN A CA 1
ATOM 977 C C . GLN A 1 127 ? -24.156 5.666 52.244 1.00 75.88 127 GLN A C 1
ATOM 979 O O . GLN A 1 127 ? -25.201 5.675 51.599 1.00 75.88 127 GLN A O 1
ATOM 984 N N . VAL A 1 128 ? -22.989 6.071 51.735 1.00 83.31 128 VAL A N 1
ATOM 985 C CA . VAL A 1 128 ? -22.782 6.423 50.328 1.00 83.31 128 VAL A CA 1
ATOM 986 C C . VAL A 1 128 ? -22.192 5.216 49.614 1.00 83.31 128 VAL A C 1
ATOM 988 O O . VAL A 1 128 ? -21.062 4.813 49.901 1.00 83.31 128 VAL A O 1
ATOM 991 N N . LEU A 1 129 ? -22.937 4.666 48.665 1.00 81.94 129 LEU A N 1
ATOM 992 C CA . LEU A 1 129 ? -22.520 3.538 47.849 1.00 81.94 129 LEU A CA 1
ATOM 993 C C . LEU A 1 129 ? -22.218 4.035 46.430 1.00 81.94 129 LEU A C 1
ATOM 995 O O . LEU A 1 129 ? -23.147 4.316 45.676 1.00 81.94 129 LEU A O 1
ATOM 999 N N . PRO A 1 130 ? -20.942 4.168 46.033 1.00 83.44 130 PRO A N 1
ATOM 1000 C CA . PRO A 1 130 ? -20.621 4.533 44.662 1.00 83.44 130 PRO A CA 1
ATOM 1001 C C . PRO A 1 130 ? -20.986 3.378 43.727 1.00 83.44 130 PRO A C 1
ATOM 1003 O O . PRO A 1 130 ? -20.508 2.259 43.908 1.00 83.44 130 PRO A O 1
ATOM 1006 N N . VAL A 1 131 ? -21.819 3.643 42.728 1.00 83.25 131 VAL A N 1
ATOM 1007 C CA . VAL A 1 131 ? -22.254 2.686 41.713 1.00 83.25 131 VAL A CA 1
ATOM 1008 C C . VAL A 1 131 ? -21.568 3.017 40.395 1.00 83.25 131 VAL A C 1
ATOM 1010 O O . VAL A 1 131 ? -21.699 4.112 39.851 1.00 83.25 131 VAL A O 1
ATOM 1013 N N . ARG A 1 132 ? -20.825 2.048 39.862 1.00 78.38 132 ARG A N 1
ATOM 1014 C CA . ARG A 1 132 ? -20.242 2.159 38.526 1.00 78.38 132 ARG A CA 1
ATOM 1015 C C . ARG A 1 132 ? -21.257 1.722 37.495 1.00 78.38 132 ARG A C 1
ATOM 1017 O O . ARG A 1 132 ? -21.703 0.569 37.525 1.00 78.38 132 ARG A O 1
ATOM 1024 N N . ALA A 1 133 ? -21.575 2.627 36.580 1.00 67.56 133 ALA A N 1
ATOM 1025 C CA . ALA A 1 133 ? -22.406 2.286 35.444 1.00 67.56 133 ALA A CA 1
ATOM 1026 C C . ALA A 1 133 ? -21.632 1.302 34.541 1.00 67.56 133 ALA A C 1
ATOM 1028 O O . ALA A 1 133 ? -20.421 1.459 34.332 1.00 67.56 133 ALA A O 1
ATOM 1029 N N . PRO A 1 134 ? -22.283 0.255 34.006 1.00 62.88 134 PRO A N 1
ATOM 1030 C CA . PRO A 1 134 ? -21.678 -0.565 32.981 1.00 62.88 134 PRO A CA 1
ATOM 1031 C C . PRO A 1 134 ? -21.407 0.350 31.792 1.00 62.88 134 PRO A C 1
ATOM 1033 O O . PRO A 1 134 ? -22.315 0.987 31.262 1.00 62.88 134 PRO A O 1
ATOM 1036 N N . VAL A 1 135 ? -20.149 0.406 31.355 1.00 55.88 135 VAL A N 1
ATOM 1037 C CA . VAL A 1 135 ? -19.833 0.932 30.026 1.00 55.88 135 VAL A CA 1
ATOM 1038 C C . VAL A 1 135 ? -20.681 0.105 29.080 1.00 55.88 135 VAL A C 1
ATOM 1040 O O . VAL A 1 135 ? -20.481 -1.105 29.064 1.00 55.88 135 VAL A O 1
ATOM 1043 N N . PHE A 1 136 ? -21.649 0.725 28.402 1.00 47.94 136 PHE A N 1
ATOM 1044 C CA . PHE A 1 136 ? -22.644 0.047 27.576 1.00 47.94 136 PHE A CA 1
ATOM 1045 C C . PHE A 1 136 ? -21.922 -0.782 26.506 1.00 47.94 136 PHE A C 1
ATOM 1047 O O . PHE A 1 136 ? -21.633 -0.330 25.398 1.00 47.94 136 PHE A O 1
ATOM 1054 N N . THR A 1 137 ? -21.559 -2.010 26.861 1.00 39.88 137 THR A N 1
ATOM 1055 C CA . THR A 1 137 ? -21.113 -3.048 25.956 1.00 39.88 137 THR A CA 1
ATOM 1056 C C . THR A 1 137 ? -22.396 -3.537 25.331 1.00 39.88 137 THR A C 1
ATOM 1058 O O . THR A 1 137 ? -22.988 -4.531 25.744 1.00 39.88 137 THR A O 1
ATOM 1061 N N . GLY A 1 138 ? -22.882 -2.750 24.367 1.00 39.03 138 GLY A N 1
ATOM 1062 C CA . GLY A 1 138 ? -23.945 -3.191 23.493 1.00 39.03 138 GLY A CA 1
ATOM 1063 C C . GLY A 1 138 ? -23.585 -4.599 23.050 1.00 39.03 138 GLY A C 1
ATOM 1064 O O . GLY A 1 138 ? -22.484 -4.825 22.539 1.00 39.03 138 GLY A O 1
ATOM 1065 N N . SER A 1 139 ? -24.487 -5.544 23.321 1.00 34.38 139 SER A N 1
ATOM 1066 C CA . SER A 1 139 ? -24.505 -6.839 22.658 1.00 34.38 139 SER A CA 1
ATOM 1067 C C . SER A 1 139 ? -24.070 -6.605 21.217 1.00 34.38 139 SER A C 1
ATOM 1069 O O . SER A 1 139 ? -24.742 -5.880 20.478 1.00 34.38 139 SER A O 1
ATOM 1071 N N . ALA A 1 140 ? -22.909 -7.144 20.837 1.00 39.03 140 ALA A N 1
ATOM 1072 C CA . ALA A 1 140 ? -22.252 -6.825 19.572 1.00 39.03 140 ALA A CA 1
ATOM 1073 C C . ALA A 1 140 ? -23.090 -7.210 18.334 1.00 39.03 140 ALA A C 1
ATOM 1075 O O . ALA A 1 140 ? -22.636 -7.011 17.212 1.00 39.03 140 ALA A O 1
ATOM 1076 N N . TYR A 1 141 ? -24.309 -7.732 18.516 1.00 36.44 141 TYR A N 1
ATOM 1077 C CA . TYR A 1 141 ? -25.212 -8.129 17.444 1.00 36.44 141 TYR A CA 1
ATOM 1078 C C . TYR A 1 141 ? -26.676 -7.698 17.596 1.00 36.44 141 TYR A C 1
ATOM 1080 O O . TYR A 1 141 ? -27.494 -8.104 16.774 1.00 36.44 141 TYR A O 1
ATOM 1088 N N . GLN A 1 142 ? -27.032 -6.829 18.550 1.00 35.06 142 GLN A N 1
ATOM 1089 C CA . GLN A 1 142 ? -28.420 -6.359 18.643 1.00 35.06 142 GLN A CA 1
ATOM 1090 C C . GLN A 1 142 ? -28.540 -4.877 18.996 1.00 35.06 142 GLN A C 1
ATOM 1092 O O . GLN A 1 142 ? -29.161 -4.511 19.979 1.00 35.06 142 GLN A O 1
ATOM 1097 N N . SER A 1 143 ? -27.935 -4.021 18.171 1.00 38.69 143 SER A N 1
ATOM 1098 C CA . SER A 1 143 ? -28.511 -2.706 17.863 1.00 38.69 143 SER A CA 1
ATOM 1099 C C . SER A 1 143 ? -27.868 -2.128 16.601 1.00 38.69 143 SER A C 1
ATOM 1101 O O . SER A 1 143 ? -26.937 -1.328 16.631 1.00 38.69 143 SER A O 1
ATOM 1103 N N . LEU A 1 144 ? -28.341 -2.617 15.455 1.00 41.94 144 LEU A N 1
ATOM 1104 C CA . LEU A 1 144 ? -28.326 -1.880 14.185 1.00 41.94 144 LEU A CA 1
ATOM 1105 C C . LEU A 1 144 ? -29.740 -1.365 13.851 1.00 41.94 144 LEU A C 1
ATOM 1107 O O . LEU A 1 144 ? -30.004 -1.007 12.710 1.00 41.94 144 LEU A O 1
ATOM 1111 N N . ALA A 1 145 ? -30.657 -1.380 14.825 1.00 37.00 145 ALA A N 1
ATOM 1112 C CA . ALA A 1 145 ? -32.070 -1.087 14.610 1.00 37.00 145 ALA A CA 1
ATOM 1113 C C . ALA A 1 145 ? -32.680 -0.127 15.645 1.00 37.00 145 ALA A C 1
ATOM 1115 O O . ALA A 1 145 ? -33.900 -0.029 15.689 1.00 37.00 145 ALA A O 1
ATOM 1116 N N . ASP A 1 146 ? -31.870 0.582 16.436 1.00 37.31 146 ASP A N 1
ATOM 1117 C CA . ASP A 1 146 ? -32.377 1.670 17.278 1.00 37.31 146 ASP A CA 1
ATOM 1118 C C . ASP A 1 146 ? -31.597 2.956 16.969 1.00 37.31 146 ASP A C 1
ATOM 1120 O O . ASP A 1 146 ? -30.543 3.245 17.536 1.00 37.31 146 ASP A O 1
ATOM 1124 N N . ASP A 1 147 ? -32.074 3.653 15.935 1.00 43.50 147 ASP A N 1
ATOM 1125 C CA . ASP A 1 147 ? -31.755 5.052 15.658 1.00 43.50 147 ASP A CA 1
ATOM 1126 C C . ASP A 1 147 ? -32.466 5.909 16.714 1.00 43.50 147 ASP A C 1
ATOM 1128 O O . ASP A 1 147 ? -33.696 5.923 16.772 1.00 43.50 147 ASP A O 1
ATOM 1132 N N . GLY A 1 148 ? -31.708 6.660 17.515 1.00 43.91 148 GLY A N 1
ATOM 1133 C CA . GLY A 1 148 ? -32.294 7.605 18.466 1.00 43.91 148 GLY A CA 1
ATOM 1134 C C . GLY A 1 148 ? -31.352 8.709 18.924 1.00 43.91 148 GLY A C 1
ATOM 1135 O O . GLY A 1 148 ? -31.712 9.880 18.828 1.00 43.91 148 GLY A O 1
ATOM 1136 N N . ASP A 1 149 ? -30.131 8.374 19.347 1.00 46.72 149 ASP A N 1
ATOM 1137 C CA . ASP A 1 149 ? -29.139 9.395 19.690 1.00 46.72 149 ASP A CA 1
ATOM 1138 C C . ASP A 1 149 ? -27.717 8.952 19.330 1.00 46.72 149 ASP A C 1
ATOM 1140 O O . ASP A 1 149 ? -27.233 7.886 19.719 1.00 46.72 149 ASP A O 1
ATOM 1144 N N . LEU A 1 150 ? -27.049 9.768 18.518 1.00 52.94 150 LEU A N 1
ATOM 1145 C CA . LEU A 1 150 ? -25.714 9.497 18.002 1.00 52.94 150 LEU A CA 1
ATOM 1146 C C . LEU A 1 150 ? -24.696 9.967 19.050 1.00 52.94 150 LEU A C 1
ATOM 1148 O O . LEU A 1 150 ? -24.087 11.025 18.899 1.00 52.94 150 LEU A O 1
ATOM 1152 N N . ASP A 1 151 ? -24.525 9.204 20.134 1.00 62.28 151 ASP A N 1
ATOM 1153 C CA . ASP A 1 151 ? -23.592 9.586 21.198 1.00 62.28 151 ASP A CA 1
ATOM 1154 C C . ASP A 1 151 ? -22.166 9.704 20.630 1.00 62.28 151 ASP A C 1
ATOM 1156 O O . ASP A 1 151 ? -21.603 8.751 20.075 1.00 62.28 151 ASP A O 1
ATOM 1160 N N . VAL A 1 152 ? -21.564 10.886 20.783 1.00 57.12 152 VAL A N 1
ATOM 1161 C CA . VAL A 1 152 ? -20.212 11.227 20.314 1.00 57.12 152 VAL A CA 1
ATOM 1162 C C . VAL A 1 152 ? -19.183 10.219 20.829 1.00 57.12 152 VAL A C 1
ATOM 1164 O O . VAL A 1 152 ? -18.230 9.886 20.117 1.00 57.12 152 VAL A O 1
ATOM 1167 N N . ARG A 1 153 ? -19.382 9.682 22.040 1.00 62.75 153 ARG A N 1
ATOM 1168 C CA . ARG A 1 153 ? -18.493 8.668 22.626 1.00 62.75 153 ARG A CA 1
ATOM 1169 C C . ARG A 1 153 ? -18.575 7.337 21.874 1.00 62.75 153 ARG A C 1
ATOM 1171 O O . ARG A 1 153 ? -17.537 6.742 21.578 1.00 62.75 153 ARG A O 1
ATOM 1178 N N . SER A 1 154 ? -19.777 6.909 21.489 1.00 68.56 154 SER A N 1
ATOM 1179 C CA . SER A 1 154 ? -19.994 5.677 20.716 1.00 68.56 154 SER A CA 1
ATOM 1180 C C . SER A 1 154 ? -19.384 5.764 19.310 1.00 68.56 154 SER A C 1
ATOM 1182 O O . SER A 1 154 ? -18.750 4.818 18.828 1.00 68.56 154 SER A O 1
ATOM 1184 N N . VAL A 1 155 ? -19.494 6.933 18.670 1.00 72.00 155 VAL A N 1
ATOM 1185 C CA . VAL A 1 155 ? -18.895 7.209 17.359 1.00 72.00 155 VAL A CA 1
ATOM 1186 C C . VAL A 1 155 ? -17.374 7.214 17.459 1.00 72.00 155 VAL A C 1
ATOM 1188 O O . VAL A 1 155 ? -16.709 6.602 16.623 1.00 72.00 155 VAL A O 1
ATOM 1191 N N . ALA A 1 156 ? -16.812 7.839 18.497 1.00 68.94 156 ALA A N 1
ATOM 1192 C CA . ALA A 1 156 ? -15.371 7.855 18.736 1.00 68.94 156 ALA A CA 1
ATOM 1193 C C . ALA A 1 156 ? -14.809 6.439 18.951 1.00 68.94 156 ALA A C 1
ATOM 1195 O O . ALA A 1 156 ? -13.768 6.092 18.391 1.00 68.94 156 ALA A O 1
ATOM 1196 N N . GLN A 1 157 ? -15.521 5.590 19.694 1.00 72.44 157 GLN A N 1
ATOM 1197 C CA . GLN A 1 157 ? -15.127 4.199 19.912 1.00 72.44 157 GLN A CA 1
ATOM 1198 C C . GLN A 1 157 ? -15.192 3.373 18.616 1.00 72.44 157 GLN A C 1
ATOM 1200 O O . GLN A 1 157 ? -14.254 2.639 18.300 1.00 72.44 157 GLN A O 1
ATOM 1205 N N . LYS A 1 158 ? -16.255 3.523 17.814 1.00 75.94 158 LYS A N 1
ATOM 1206 C CA . LYS A 1 158 ? -16.357 2.874 16.492 1.00 75.94 158 LYS A CA 1
ATOM 1207 C C . LYS A 1 158 ? -15.259 3.361 15.544 1.00 75.94 158 LYS A C 1
ATOM 1209 O O . LYS A 1 158 ? -14.653 2.545 14.851 1.00 75.94 158 LYS A O 1
ATOM 1214 N N . ALA A 1 159 ? -14.952 4.657 15.550 1.00 71.12 159 ALA A N 1
ATOM 1215 C CA . ALA A 1 159 ? -13.841 5.222 14.791 1.00 71.12 159 ALA A CA 1
ATOM 1216 C C . ALA A 1 159 ? -12.497 4.611 15.217 1.00 71.12 159 ALA A C 1
ATOM 1218 O O . ALA A 1 159 ? -11.727 4.205 14.349 1.00 71.12 159 ALA A O 1
ATOM 1219 N N . ALA A 1 160 ? -12.244 4.446 16.520 1.00 76.62 160 ALA A N 1
ATOM 1220 C CA . ALA A 1 160 ? -11.037 3.786 17.020 1.00 76.62 160 ALA A CA 1
ATOM 1221 C C . ALA A 1 160 ? -10.902 2.341 16.504 1.00 76.62 160 ALA A C 1
ATOM 1223 O O . ALA A 1 160 ? -9.819 1.938 16.079 1.00 76.62 160 ALA A O 1
ATOM 1224 N N . ILE A 1 161 ? -12.002 1.581 16.460 1.00 84.38 161 ILE A N 1
ATOM 1225 C CA . ILE A 1 161 ? -12.027 0.205 15.930 1.00 84.38 161 ILE A CA 1
ATOM 1226 C C . ILE A 1 161 ? -11.784 0.183 14.410 1.00 84.38 161 ILE A C 1
ATOM 1228 O O . ILE A 1 161 ? -11.023 -0.652 13.918 1.00 84.38 161 ILE A O 1
ATOM 1232 N N . ILE A 1 162 ? -12.383 1.111 13.655 1.00 82.00 162 ILE A N 1
ATOM 1233 C CA . ILE A 1 162 ? -12.157 1.245 12.204 1.00 82.00 162 ILE A CA 1
ATOM 1234 C C . ILE A 1 162 ? -10.692 1.597 11.917 1.00 82.00 162 ILE A C 1
ATOM 1236 O O . ILE A 1 162 ? -10.077 1.019 11.019 1.00 82.00 162 ILE A O 1
ATOM 1240 N N . MET A 1 163 ? -10.115 2.517 12.694 1.00 83.44 163 MET A N 1
ATOM 1241 C CA . MET A 1 163 ? -8.708 2.897 12.576 1.00 83.44 163 MET A CA 1
ATOM 1242 C C . MET A 1 163 ? -7.782 1.728 12.906 1.00 83.44 163 MET A C 1
ATOM 1244 O O . MET A 1 163 ? -6.863 1.459 12.135 1.00 83.44 163 MET A O 1
ATOM 1248 N N . LEU A 1 164 ? -8.063 0.990 13.986 1.00 89.94 164 LEU A N 1
ATOM 1249 C CA . LEU A 1 164 ? -7.327 -0.224 14.337 1.00 89.94 164 LEU A CA 1
ATOM 1250 C C . LEU A 1 164 ? -7.348 -1.227 13.179 1.00 89.94 164 LEU A C 1
ATOM 1252 O O . LEU A 1 164 ? -6.297 -1.717 12.776 1.00 89.94 164 LEU A O 1
ATOM 1256 N N . ARG A 1 165 ? -8.520 -1.492 12.590 1.00 87.31 165 ARG A N 1
ATOM 1257 C CA . ARG A 1 165 ? -8.633 -2.372 11.419 1.00 87.31 165 ARG A CA 1
ATOM 1258 C C . ARG A 1 165 ? -7.762 -1.886 10.257 1.00 87.31 165 ARG A C 1
ATOM 1260 O O . ARG A 1 165 ? -7.023 -2.682 9.684 1.00 87.31 165 ARG A O 1
ATOM 1267 N N . SER A 1 166 ? -7.821 -0.595 9.927 1.00 86.56 166 SER A N 1
ATOM 1268 C CA . SER A 1 166 ? -6.990 -0.025 8.860 1.00 86.56 166 SER A CA 1
ATOM 1269 C C . SER A 1 166 ? -5.494 -0.194 9.138 1.00 86.56 166 SER A C 1
ATOM 1271 O O . SER A 1 166 ? -4.726 -0.367 8.194 1.00 86.56 166 SER A O 1
ATOM 1273 N N . ASP A 1 167 ? -5.049 -0.119 10.392 1.00 87.75 167 ASP A N 1
ATOM 1274 C CA . ASP A 1 167 ? -3.640 -0.343 10.726 1.00 87.75 167 ASP A CA 1
ATOM 1275 C C . ASP A 1 167 ? -3.244 -1.803 10.556 1.00 87.75 167 ASP A C 1
ATOM 1277 O O . ASP A 1 167 ? -2.190 -2.089 9.990 1.00 87.75 167 ASP A O 1
ATOM 1281 N N . LEU A 1 168 ? -4.100 -2.726 11.002 1.00 87.69 168 LEU A N 1
ATOM 1282 C CA . LEU A 1 168 ? -3.868 -4.162 10.861 1.00 87.69 168 LEU A CA 1
ATOM 1283 C C . LEU A 1 168 ? -3.735 -4.563 9.385 1.00 87.69 168 LEU A C 1
ATOM 1285 O O . LEU A 1 168 ? -2.842 -5.334 9.041 1.00 87.69 168 LEU A O 1
ATOM 1289 N N . GLU A 1 169 ? -4.551 -3.981 8.502 1.00 83.88 169 GLU A N 1
ATOM 1290 C CA . GLU A 1 169 ? -4.463 -4.193 7.051 1.00 83.88 169 GLU A CA 1
ATOM 1291 C C . GLU A 1 169 ? -3.177 -3.588 6.446 1.00 83.88 169 GLU A C 1
ATOM 1293 O O . GLU A 1 169 ? -2.589 -4.157 5.524 1.00 83.88 169 GLU A O 1
ATOM 1298 N N . ARG A 1 170 ? -2.695 -2.456 6.981 1.00 85.50 170 ARG A N 1
ATOM 1299 C CA . ARG A 1 170 ? -1.480 -1.765 6.502 1.00 85.50 170 ARG A CA 1
ATOM 1300 C C . ARG A 1 170 ? -0.174 -2.373 6.998 1.00 85.50 170 ARG A C 1
ATOM 1302 O O . ARG A 1 170 ? 0.853 -2.160 6.358 1.00 85.50 170 ARG A O 1
ATOM 1309 N N . LEU A 1 171 ? -0.187 -3.114 8.108 1.00 84.00 171 LEU A N 1
ATOM 1310 C CA . LEU A 1 171 ? 1.021 -3.712 8.684 1.00 84.00 171 LEU A CA 1
ATOM 1311 C C . LEU A 1 171 ? 1.749 -4.646 7.708 1.00 84.00 171 LEU A C 1
ATOM 1313 O O . LEU A 1 171 ? 2.952 -4.852 7.860 1.00 84.00 171 LEU A O 1
ATOM 1317 N N . GLY A 1 172 ? 1.042 -5.243 6.739 1.00 77.94 172 GLY A N 1
ATOM 1318 C CA . GLY A 1 172 ? 1.629 -6.166 5.758 1.00 77.94 172 GLY A CA 1
ATOM 1319 C C . GLY A 1 172 ? 2.228 -7.440 6.374 1.00 77.94 172 GLY A C 1
ATOM 1320 O O . GLY A 1 172 ? 2.880 -8.216 5.677 1.00 77.94 172 GLY A O 1
ATOM 1321 N N . LYS A 1 173 ? 2.018 -7.667 7.678 1.00 83.81 173 LYS A N 1
ATOM 1322 C CA . LYS A 1 173 ? 2.432 -8.866 8.413 1.00 83.81 173 LYS A CA 1
ATOM 1323 C C . LYS A 1 173 ? 1.304 -9.896 8.367 1.00 83.81 173 LYS A C 1
ATOM 1325 O O . LYS A 1 173 ? 0.140 -9.548 8.517 1.00 83.81 173 LYS A O 1
ATOM 1330 N N . TRP A 1 174 ? 1.644 -11.175 8.222 1.00 80.94 174 TRP A N 1
ATOM 1331 C CA . TRP A 1 174 ? 0.660 -12.266 8.245 1.00 80.94 174 TRP A CA 1
ATOM 1332 C C . TRP A 1 174 ? 0.275 -12.702 9.671 1.00 80.94 174 TRP A C 1
ATOM 1334 O O . TRP A 1 174 ? -0.821 -13.224 9.878 1.00 80.94 174 TRP A O 1
ATOM 1344 N N . LYS A 1 175 ? 1.143 -12.442 10.659 1.00 87.81 175 LYS A N 1
ATOM 1345 C CA . LYS A 1 175 ? 0.912 -12.701 12.088 1.00 87.81 175 LYS A CA 1
ATOM 1346 C C . LYS A 1 175 ? 1.480 -11.590 12.971 1.00 87.81 175 LYS A C 1
ATOM 1348 O O . LYS A 1 175 ? 2.510 -11.002 12.634 1.00 87.81 175 LYS A O 1
ATOM 1353 N N . ILE A 1 176 ? 0.842 -11.367 14.112 1.00 90.75 176 ILE A N 1
ATOM 1354 C CA . ILE A 1 176 ? 1.325 -10.534 15.221 1.00 90.75 176 ILE A CA 1
ATOM 1355 C C . ILE A 1 176 ? 1.149 -11.286 16.539 1.00 90.75 176 ILE A C 1
ATOM 1357 O O . ILE A 1 176 ? 0.428 -12.282 16.604 1.00 90.75 176 ILE A O 1
ATOM 1361 N N . SER A 1 177 ? 1.823 -10.837 17.593 1.00 91.44 177 SER A N 1
ATOM 1362 C CA . SER A 1 177 ? 1.637 -11.433 18.919 1.00 91.44 177 SER A CA 1
ATOM 1363 C C . SER A 1 177 ? 0.386 -10.876 19.613 1.00 91.44 177 SER A C 1
ATOM 1365 O O . SER A 1 177 ? 0.013 -9.720 19.411 1.00 91.44 177 SER A O 1
ATOM 1367 N N . HIS A 1 178 ? -0.258 -11.672 20.469 1.00 90.69 178 HIS A N 1
ATOM 1368 C CA . HIS A 1 178 ? -1.367 -11.198 21.306 1.00 90.69 178 HIS A CA 1
ATOM 1369 C C . HIS A 1 178 ? -1.044 -9.913 22.112 1.00 90.69 178 HIS A C 1
ATOM 1371 O O . HIS A 1 178 ? -1.856 -8.986 22.089 1.00 90.69 178 HIS A O 1
ATOM 1377 N N . PRO A 1 179 ? 0.117 -9.775 22.794 1.00 90.94 179 PRO A N 1
ATOM 1378 C CA . PRO A 1 179 ? 0.448 -8.530 23.495 1.00 90.94 179 PRO A CA 1
ATOM 1379 C C . PRO A 1 179 ? 0.660 -7.336 22.553 1.00 90.94 179 PRO A C 1
ATOM 1381 O O . PRO A 1 179 ? 0.289 -6.223 22.914 1.00 90.94 179 PRO A O 1
ATOM 1384 N N . GLU A 1 180 ? 1.201 -7.551 21.351 1.00 92.19 180 GLU A N 1
ATOM 1385 C CA . GLU A 1 180 ? 1.341 -6.505 20.325 1.00 92.19 180 GLU A CA 1
ATOM 1386 C C . GLU A 1 180 ? -0.040 -6.003 19.877 1.00 92.19 180 GLU A C 1
ATOM 1388 O O . GLU A 1 180 ? -0.266 -4.797 19.836 1.00 92.19 180 GLU A O 1
ATOM 1393 N N . PHE A 1 181 ? -1.010 -6.901 19.664 1.00 92.31 181 PHE A N 1
ATOM 1394 C CA . PHE A 1 181 ? -2.397 -6.512 19.373 1.00 92.31 181 PHE A CA 1
ATOM 1395 C C . PHE A 1 181 ? -3.020 -5.678 20.507 1.00 92.31 181 PHE A C 1
ATOM 1397 O O . PHE A 1 181 ? -3.680 -4.666 20.258 1.00 92.31 181 PHE A O 1
ATOM 1404 N N . MET A 1 182 ? -2.785 -6.069 21.763 1.00 91.19 182 MET A N 1
ATOM 1405 C CA . MET A 1 182 ? -3.286 -5.334 22.930 1.00 91.19 182 MET A CA 1
ATOM 1406 C C . MET A 1 182 ? -2.662 -3.936 23.050 1.00 91.19 182 MET A C 1
ATOM 1408 O O . MET A 1 182 ? -3.361 -2.991 23.417 1.00 91.19 182 MET A O 1
ATOM 1412 N N . GLN A 1 183 ? -1.377 -3.786 22.713 1.00 92.00 183 GLN A N 1
ATOM 1413 C CA . GLN A 1 183 ? -0.719 -2.477 22.636 1.00 92.00 183 GLN A CA 1
ATOM 1414 C C . GLN A 1 183 ? -1.346 -1.603 21.547 1.00 92.00 183 GLN A C 1
ATOM 1416 O O . GLN A 1 183 ? -1.716 -0.469 21.829 1.00 92.00 183 GLN A O 1
ATOM 1421 N N . MET A 1 184 ? -1.590 -2.154 20.355 1.00 88.38 184 MET A N 1
ATOM 1422 C CA . MET A 1 184 ? -2.249 -1.416 19.270 1.00 88.38 184 MET A CA 1
ATOM 1423 C C . MET A 1 184 ? -3.663 -0.948 19.643 1.00 88.38 184 MET A C 1
ATOM 1425 O O . MET A 1 184 ? -4.066 0.159 19.288 1.00 88.38 184 MET A O 1
ATOM 1429 N N . CYS A 1 185 ? -4.416 -1.758 20.393 1.00 88.06 185 CYS A N 1
ATOM 1430 C CA . CYS A 1 185 ? -5.713 -1.344 20.932 1.00 88.06 185 CYS A CA 1
ATOM 1431 C C . CYS A 1 185 ? -5.564 -0.155 21.891 1.00 88.06 185 CYS A C 1
ATOM 1433 O O . CYS A 1 185 ? -6.315 0.818 21.802 1.00 88.06 185 CYS A O 1
ATOM 1435 N N . GLN A 1 186 ? -4.573 -0.216 22.784 1.00 88.94 186 GLN A N 1
ATOM 1436 C CA . GLN A 1 186 ? -4.307 0.841 23.753 1.00 88.94 186 GLN A CA 1
ATOM 1437 C C . GLN A 1 186 ? -3.881 2.153 23.070 1.00 88.94 186 GLN A C 1
ATOM 1439 O O . GLN A 1 186 ? -4.368 3.216 23.455 1.00 88.94 186 GLN A O 1
ATOM 1444 N N . ASP A 1 187 ? -3.053 2.082 22.027 1.00 87.44 187 ASP A N 1
ATOM 1445 C CA . ASP A 1 187 ? -2.594 3.242 21.250 1.00 87.44 187 ASP A CA 1
ATOM 1446 C C . ASP A 1 187 ? -3.742 3.952 20.515 1.00 87.44 187 ASP A C 1
ATOM 1448 O O . ASP A 1 187 ? -3.706 5.165 20.298 1.00 87.44 187 ASP A O 1
ATOM 1452 N N . ARG A 1 188 ? -4.798 3.211 20.158 1.00 82.38 188 ARG A N 1
ATOM 1453 C CA . ARG A 1 188 ? -6.019 3.745 19.537 1.00 82.38 188 ARG A CA 1
ATOM 1454 C C . ARG A 1 188 ? -7.079 4.199 20.542 1.00 82.38 188 ARG A C 1
ATOM 1456 O O . ARG A 1 188 ? -8.154 4.620 20.128 1.00 82.38 188 ARG A O 1
ATOM 1463 N N . GLY A 1 189 ? -6.778 4.161 21.841 1.00 76.81 189 GLY A N 1
ATOM 1464 C CA . GLY A 1 189 ? -7.695 4.601 22.893 1.00 76.81 189 GLY A CA 1
ATOM 1465 C C . GLY A 1 189 ? -8.788 3.585 23.234 1.00 76.81 189 GLY A C 1
ATOM 1466 O O . GLY A 1 189 ? -9.767 3.945 23.884 1.00 76.81 189 GLY A O 1
ATOM 1467 N N . ILE A 1 190 ? -8.633 2.320 22.829 1.00 79.75 190 ILE A N 1
ATOM 1468 C CA . ILE A 1 190 ? -9.552 1.242 23.207 1.00 79.75 190 ILE A CA 1
ATOM 1469 C C . ILE A 1 190 ? -9.189 0.779 24.628 1.00 79.75 190 ILE A C 1
ATOM 1471 O O . ILE A 1 190 ? -8.031 0.434 24.895 1.00 79.75 190 ILE A O 1
ATOM 1475 N N . PRO A 1 191 ? -10.143 0.748 25.573 1.00 80.38 191 PRO A N 1
ATOM 1476 C CA . PRO A 1 191 ? -9.862 0.332 26.939 1.00 80.38 191 PRO A CA 1
ATOM 1477 C C . PRO A 1 191 ? -9.474 -1.151 26.995 1.00 80.38 191 PRO A C 1
ATOM 1479 O O . PRO A 1 191 ? -10.053 -2.000 26.318 1.00 80.38 191 PRO A O 1
ATOM 1482 N N . LYS A 1 192 ? -8.530 -1.489 27.882 1.00 81.00 192 LYS A N 1
ATOM 1483 C CA . LYS A 1 192 ? -7.980 -2.854 28.032 1.00 81.00 192 LYS A CA 1
ATOM 1484 C C . LYS A 1 192 ? -9.034 -3.932 28.302 1.00 81.00 192 LYS A C 1
ATOM 1486 O O . LYS A 1 192 ? -8.809 -5.090 27.979 1.00 81.00 192 LYS A O 1
ATOM 1491 N N . LYS A 1 193 ? -10.170 -3.549 28.892 1.00 80.62 193 LYS A N 1
ATOM 1492 C CA . LYS A 1 193 ? -11.305 -4.447 29.145 1.00 80.62 193 LYS A CA 1
ATOM 1493 C C . LYS A 1 193 ? -12.034 -4.848 27.857 1.00 80.62 193 LYS A C 1
ATOM 1495 O O . LYS A 1 193 ? -12.466 -5.985 27.754 1.00 80.62 193 LYS A O 1
ATOM 1500 N N . GLN A 1 194 ? -12.119 -3.942 26.881 1.00 81.12 194 GLN A N 1
ATOM 1501 C CA . GLN A 1 194 ? -12.816 -4.167 25.608 1.00 81.12 194 GLN A CA 1
ATOM 1502 C C . GLN A 1 194 ? -11.903 -4.749 24.525 1.00 81.12 194 GLN A C 1
ATOM 1504 O O . GLN A 1 194 ? -12.381 -5.384 23.595 1.00 81.12 194 GLN A O 1
ATOM 1509 N N . ALA A 1 195 ? -10.585 -4.571 24.630 1.00 83.25 195 ALA A N 1
ATOM 1510 C CA . ALA A 1 195 ? -9.627 -5.140 23.683 1.00 83.25 195 ALA A CA 1
ATOM 1511 C C . ALA A 1 195 ? -9.808 -6.658 23.401 1.00 83.25 195 ALA A C 1
ATOM 1513 O O . ALA A 1 195 ? -9.781 -7.030 22.225 1.00 83.25 195 ALA A O 1
ATOM 1514 N N . PRO A 1 196 ? -10.048 -7.547 24.394 1.00 86.06 196 PRO A N 1
ATOM 1515 C CA . PRO A 1 196 ? -10.335 -8.959 24.114 1.00 86.06 196 PRO A CA 1
ATOM 1516 C C . PRO A 1 196 ? -11.683 -9.183 23.410 1.00 86.06 196 PRO A C 1
ATOM 1518 O O . PRO A 1 196 ? -11.783 -10.076 22.571 1.00 86.06 196 PRO A O 1
ATOM 1521 N N . GLU A 1 197 ? -12.699 -8.363 23.689 1.00 84.94 197 GLU A N 1
ATOM 1522 C CA . GLU A 1 197 ? -13.997 -8.430 23.000 1.00 84.94 197 GLU A CA 1
ATOM 1523 C C . GLU A 1 197 ? -13.860 -8.013 21.531 1.00 84.94 197 GLU A C 1
ATOM 1525 O O . GLU A 1 197 ? -14.377 -8.689 20.643 1.00 84.94 197 GLU A O 1
ATOM 1530 N N . VAL A 1 198 ? -13.092 -6.953 21.256 1.00 85.94 198 VAL A N 1
ATOM 1531 C CA . VAL A 1 198 ? -12.767 -6.508 19.891 1.00 85.94 198 VAL A CA 1
ATOM 1532 C C . VAL A 1 198 ? -11.989 -7.590 19.138 1.00 85.94 198 VAL A C 1
ATOM 1534 O O . VAL A 1 198 ? -12.297 -7.870 17.980 1.00 85.94 198 VAL A O 1
ATOM 1537 N N . LEU A 1 199 ? -11.026 -8.250 19.792 1.00 87.62 199 LEU A N 1
ATOM 1538 C CA . LEU A 1 199 ? -10.287 -9.370 19.202 1.00 87.62 199 LEU A CA 1
ATOM 1539 C C . LEU A 1 199 ? -11.219 -10.533 18.837 1.00 87.62 199 LEU A C 1
ATOM 1541 O O . LEU A 1 199 ? -11.123 -11.086 17.741 1.00 87.62 199 LEU A O 1
ATOM 1545 N N . GLN A 1 200 ? -12.146 -10.885 19.729 1.00 84.81 200 GLN A N 1
ATOM 1546 C CA . GLN A 1 200 ? -13.134 -11.928 19.471 1.00 84.81 200 GLN A CA 1
ATOM 1547 C C . GLN A 1 200 ? -14.108 -11.532 18.352 1.00 84.81 200 GLN A C 1
ATOM 1549 O O . GLN A 1 200 ? -14.435 -12.366 17.507 1.00 84.81 200 GLN A O 1
ATOM 1554 N N . ALA A 1 201 ? -14.530 -10.268 18.288 1.00 84.19 201 ALA A N 1
ATOM 1555 C CA . ALA A 1 201 ? -15.362 -9.759 17.203 1.00 84.19 201 ALA A CA 1
ATOM 1556 C C . ALA A 1 201 ? -14.626 -9.820 15.853 1.00 84.19 201 ALA A C 1
ATOM 1558 O O . ALA A 1 201 ? -15.199 -10.247 14.850 1.00 84.19 201 ALA A O 1
ATOM 1559 N N . PHE A 1 202 ? -13.335 -9.477 15.812 1.00 87.44 202 PHE A N 1
ATOM 1560 C CA . PHE A 1 202 ? -12.504 -9.638 14.614 1.00 87.44 202 PHE A CA 1
ATOM 1561 C C . PHE A 1 202 ? -12.304 -11.105 14.220 1.00 87.44 202 PHE A C 1
ATOM 1563 O O . PHE A 1 202 ? -12.279 -11.404 13.025 1.00 87.44 202 PHE A O 1
ATOM 1570 N N . HIS A 1 203 ? -12.244 -12.012 15.201 1.00 85.81 203 HIS A N 1
ATOM 1571 C CA . HIS A 1 203 ? -12.239 -13.456 14.973 1.00 85.81 203 HIS A CA 1
ATOM 1572 C C . HIS A 1 203 ? -13.526 -13.962 14.321 1.00 85.81 203 HIS A C 1
ATOM 1574 O O . HIS A 1 203 ? -13.474 -14.645 13.300 1.00 85.81 203 HIS A O 1
ATOM 1580 N N . GLN A 1 204 ? -14.681 -13.580 14.864 1.00 82.81 204 GLN A N 1
ATOM 1581 C CA . GLN A 1 204 ? -15.987 -13.999 14.349 1.00 82.81 204 GLN A CA 1
ATOM 1582 C C . GLN A 1 204 ? -16.304 -13.401 12.975 1.00 82.81 204 GLN A C 1
ATOM 1584 O O . GLN A 1 204 ? -16.902 -14.064 12.134 1.00 82.81 204 GLN A O 1
ATOM 1589 N N . THR A 1 205 ? -15.886 -12.158 12.734 1.00 81.94 205 THR A N 1
ATOM 1590 C CA . THR A 1 205 ? -16.073 -11.481 11.439 1.00 81.94 205 THR A CA 1
ATOM 1591 C C . THR A 1 205 ? -15.069 -11.930 10.376 1.00 81.94 205 THR A C 1
ATOM 1593 O O . THR A 1 205 ? -15.214 -11.563 9.212 1.00 81.94 205 THR A O 1
ATOM 1596 N N . GLY A 1 206 ? -14.056 -12.721 10.750 1.00 77.19 206 GLY A N 1
ATOM 1597 C CA . GLY A 1 206 ? -13.031 -13.205 9.830 1.00 77.19 206 GLY A CA 1
ATOM 1598 C C . GLY A 1 206 ? -12.090 -12.108 9.331 1.00 77.19 206 GLY A C 1
ATOM 1599 O O . GLY A 1 206 ? -11.547 -12.234 8.238 1.00 77.19 206 GLY A O 1
ATOM 1600 N N . VAL A 1 207 ? -11.910 -11.028 10.100 1.00 83.12 207 VAL A N 1
ATOM 1601 C CA . VAL A 1 207 ? -10.894 -9.988 9.838 1.00 83.12 207 VAL A CA 1
ATOM 1602 C C . VAL A 1 207 ? -9.527 -10.443 10.353 1.00 83.12 207 VAL A C 1
ATOM 1604 O O . VAL A 1 207 ? -8.503 -10.190 9.727 1.00 83.12 207 VAL A O 1
ATOM 1607 N N . VAL A 1 208 ? -9.517 -11.145 11.484 1.00 87.56 208 VAL A N 1
ATOM 1608 C CA . VAL A 1 208 ? -8.328 -11.667 12.165 1.00 87.56 208 VAL A CA 1
ATOM 1609 C C . VAL A 1 208 ? -8.645 -13.086 12.634 1.00 87.56 208 VAL A C 1
ATOM 1611 O O . VAL A 1 208 ? -9.795 -13.364 12.932 1.00 87.56 208 VAL A O 1
ATOM 1614 N N . PHE A 1 209 ? -7.678 -13.994 12.755 1.00 86.06 209 PHE A N 1
ATOM 1615 C CA . PHE A 1 209 ? -7.888 -15.269 13.453 1.00 86.06 209 PHE A CA 1
ATOM 1616 C C . PHE A 1 209 ? -7.034 -15.362 14.715 1.00 86.06 209 PHE A C 1
ATOM 1618 O O . PHE A 1 209 ? -5.843 -15.069 14.689 1.00 86.06 209 PHE A O 1
ATOM 1625 N N . TYR A 1 210 ? -7.646 -15.775 15.822 1.00 86.31 210 TYR A N 1
ATOM 1626 C CA . TYR A 1 210 ? -6.978 -15.981 17.102 1.00 86.31 210 TYR A CA 1
ATOM 1627 C C . TYR A 1 210 ? -7.477 -17.286 17.718 1.00 86.31 210 TYR A C 1
ATOM 1629 O O . TYR A 1 210 ? -8.681 -17.458 17.912 1.00 86.31 210 TYR A O 1
ATOM 1637 N N . PHE A 1 211 ? -6.557 -18.196 18.033 1.00 83.19 211 PHE A N 1
ATOM 1638 C CA . PHE A 1 211 ? -6.871 -19.537 18.529 1.00 83.19 211 PHE A CA 1
ATOM 1639 C C . PHE A 1 211 ? -6.430 -19.703 19.987 1.00 83.19 211 PHE A C 1
ATOM 1641 O O . PHE A 1 211 ? -5.711 -20.622 20.342 1.00 83.19 211 PHE A O 1
ATOM 1648 N N . GLY A 1 212 ? -6.899 -18.834 20.884 1.00 76.88 212 GLY A N 1
ATOM 1649 C CA . GLY A 1 212 ? -6.528 -18.904 22.307 1.00 76.88 212 GLY A CA 1
ATOM 1650 C C . GLY A 1 212 ? -6.999 -20.160 23.063 1.00 76.88 212 GLY A C 1
ATOM 1651 O O . GLY A 1 212 ? -6.650 -20.322 24.226 1.00 76.88 212 GLY A O 1
ATOM 1652 N N . LYS A 1 213 ? -7.819 -21.018 22.440 1.00 76.25 213 LYS A N 1
ATOM 1653 C CA . LYS A 1 213 ? -8.362 -22.258 23.029 1.00 76.25 213 LYS A CA 1
ATOM 1654 C C . LYS A 1 213 ? -7.764 -23.538 22.428 1.00 76.25 213 LYS A C 1
ATOM 1656 O O . LYS A 1 213 ? -8.242 -24.615 22.762 1.00 76.25 213 LYS A O 1
ATOM 1661 N N . SER A 1 214 ? -6.811 -23.433 21.502 1.00 76.44 214 SER A N 1
ATOM 1662 C CA . SER A 1 214 ? -6.147 -24.609 20.931 1.00 76.44 214 SER A CA 1
ATOM 1663 C C . SER A 1 214 ? -5.102 -25.175 21.890 1.00 76.44 214 SER A C 1
ATOM 1665 O O . SER A 1 214 ? -4.512 -24.428 22.667 1.00 76.44 214 SER A O 1
ATOM 1667 N N . ASP A 1 215 ? -4.832 -26.475 21.776 1.00 72.50 215 ASP A N 1
ATOM 1668 C CA . ASP A 1 215 ? -3.801 -27.167 22.563 1.00 72.50 215 ASP A CA 1
ATOM 1669 C C . ASP A 1 215 ? -2.363 -26.785 22.141 1.00 72.50 215 ASP A C 1
ATOM 1671 O O . ASP A 1 215 ? -1.409 -27.044 22.872 1.00 72.50 215 ASP A O 1
ATOM 1675 N N . ASP A 1 216 ? -2.203 -26.132 20.983 1.00 77.56 216 ASP A N 1
ATOM 1676 C CA . ASP A 1 216 ? -0.909 -25.709 20.437 1.00 77.56 216 ASP A CA 1
ATOM 1677 C C . ASP A 1 216 ? -0.430 -24.367 21.021 1.00 77.56 216 ASP A C 1
ATOM 1679 O O . ASP A 1 216 ? -1.020 -23.312 20.770 1.00 77.56 216 ASP A O 1
ATOM 1683 N N . GLU A 1 217 ? 0.702 -24.388 21.731 1.00 76.19 217 GLU A N 1
ATOM 1684 C CA . GLU A 1 217 ? 1.312 -23.223 22.401 1.00 76.19 217 GLU A CA 1
ATOM 1685 C C . GLU A 1 217 ? 1.753 -22.110 21.423 1.00 76.19 217 GLU A C 1
ATOM 1687 O O . GLU A 1 217 ? 1.727 -20.924 21.750 1.00 76.19 217 GLU A O 1
ATOM 1692 N N . ASP A 1 218 ? 2.082 -22.459 20.177 1.00 72.81 218 ASP A N 1
ATOM 1693 C CA . ASP A 1 218 ? 2.435 -21.481 19.139 1.00 72.81 218 ASP A CA 1
ATOM 1694 C C . ASP A 1 218 ? 1.211 -20.701 18.611 1.00 72.81 218 ASP A C 1
ATOM 1696 O O . ASP A 1 218 ? 1.323 -19.546 18.172 1.00 72.81 218 ASP A O 1
ATOM 1700 N N . LEU A 1 219 ? 0.024 -21.316 18.649 1.00 76.50 219 LEU A N 1
ATOM 1701 C CA . LEU A 1 219 ? -1.227 -20.728 18.160 1.00 76.50 219 LEU A CA 1
ATOM 1702 C C . LEU A 1 219 ? -1.910 -19.854 19.217 1.00 76.50 219 LEU A C 1
ATOM 1704 O O . LEU A 1 219 ? -2.566 -18.871 18.871 1.00 76.50 219 LEU A O 1
ATOM 1708 N N . THR A 1 220 ? -1.713 -20.154 20.502 1.00 78.31 220 THR A N 1
ATOM 1709 C CA . THR A 1 220 ? -2.315 -19.393 21.608 1.00 78.31 220 THR A CA 1
ATOM 1710 C C . THR A 1 220 ? -1.749 -17.982 21.734 1.00 78.31 220 THR A C 1
ATOM 1712 O O . THR A 1 220 ? -2.439 -17.076 22.200 1.00 78.31 220 THR A O 1
ATOM 1715 N N . HIS A 1 221 ? -0.508 -17.759 21.301 1.00 82.62 221 HIS A N 1
ATOM 1716 C CA . HIS A 1 221 ? 0.152 -16.455 21.392 1.00 82.62 221 HIS A CA 1
ATOM 1717 C C . HIS A 1 221 ? 0.143 -15.654 20.086 1.00 82.62 221 HIS A C 1
ATOM 1719 O O . HIS A 1 221 ? 0.574 -14.494 20.082 1.00 82.62 221 HIS A O 1
ATOM 1725 N N . SER A 1 222 ? -0.359 -16.234 18.993 1.00 85.50 222 SER A N 1
ATOM 1726 C CA . SER A 1 222 ? -0.354 -15.616 17.671 1.00 85.50 222 SER A CA 1
ATOM 1727 C C . SER A 1 222 ? -1.749 -15.185 17.213 1.00 85.50 222 SER A C 1
ATOM 1729 O O . SER A 1 222 ? -2.756 -15.866 17.383 1.00 85.50 222 SER A O 1
ATOM 1731 N N . VAL A 1 223 ? -1.795 -13.991 16.633 1.00 87.81 223 VAL A N 1
ATOM 1732 C CA . VAL A 1 223 ? -2.978 -13.361 16.057 1.00 87.81 223 VAL A CA 1
ATOM 1733 C C . VAL A 1 223 ? -2.713 -13.213 14.560 1.00 87.81 223 VAL A C 1
ATOM 1735 O O . VAL A 1 223 ? -1.795 -12.503 14.142 1.00 87.81 223 VAL A O 1
ATOM 1738 N N . PHE A 1 224 ? -3.476 -13.925 13.741 1.00 87.12 224 PHE A N 1
ATOM 1739 C CA . PHE A 1 224 ? -3.285 -13.993 12.297 1.00 87.12 224 PHE A CA 1
ATOM 1740 C C . PHE A 1 224 ? -4.077 -12.899 11.585 1.00 87.12 224 PHE A C 1
ATOM 1742 O O . PHE A 1 224 ? -5.295 -12.827 11.716 1.00 87.12 224 PHE A O 1
ATOM 1749 N N . LEU A 1 225 ? -3.392 -12.070 10.797 1.00 84.75 225 LEU A N 1
ATOM 1750 C CA . LEU A 1 225 ? -3.982 -10.905 10.120 1.00 84.75 225 LEU A CA 1
ATOM 1751 C C . LEU A 1 225 ? -4.394 -11.181 8.670 1.00 84.75 225 LEU A C 1
ATOM 1753 O O . LEU A 1 225 ? -5.090 -10.376 8.062 1.00 84.75 225 LEU A O 1
ATOM 1757 N N . GLN A 1 226 ? -3.955 -12.303 8.096 1.00 74.69 226 GLN A N 1
ATOM 1758 C CA . GLN A 1 226 ? -4.293 -12.705 6.730 1.00 74.69 226 GLN A CA 1
ATOM 1759 C C . GLN A 1 226 ? -5.190 -13.946 6.744 1.00 74.69 226 GLN A C 1
ATOM 1761 O O . GLN A 1 226 ? -4.727 -15.059 6.497 1.00 74.69 226 GLN A O 1
ATOM 1766 N N . PRO A 1 227 ? -6.494 -13.777 7.008 1.00 68.50 227 PRO A N 1
ATOM 1767 C CA . PRO A 1 227 ? -7.428 -14.893 7.059 1.00 68.50 227 PRO A CA 1
ATOM 1768 C C . PRO A 1 227 ? -7.549 -15.592 5.701 1.00 68.50 227 PRO A C 1
ATOM 1770 O O . PRO A 1 227 ? -7.693 -16.807 5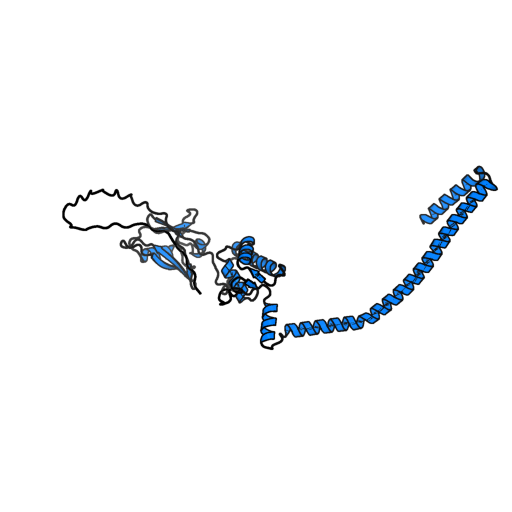.652 1.00 68.50 227 PRO A O 1
ATOM 1773 N N . ARG A 1 228 ? -7.414 -14.859 4.585 1.00 69.06 228 ARG A N 1
ATOM 1774 C CA . ARG A 1 228 ? -7.535 -15.437 3.236 1.00 69.06 228 ARG A CA 1
ATOM 1775 C C . ARG A 1 228 ? -6.426 -16.431 2.904 1.00 69.06 228 ARG A C 1
ATOM 1777 O O . ARG A 1 228 ? -6.741 -17.492 2.398 1.00 69.06 228 ARG A O 1
ATOM 1784 N N . SER A 1 229 ? -5.166 -16.144 3.235 1.00 67.69 229 SER A N 1
ATOM 1785 C CA . SER A 1 229 ? -4.065 -17.076 2.939 1.00 67.69 229 SER A CA 1
ATOM 1786 C C . SER A 1 229 ? -4.149 -18.361 3.766 1.00 67.69 229 SER A C 1
ATOM 1788 O O . SER A 1 229 ? -3.776 -19.425 3.281 1.00 67.69 229 SER A O 1
ATOM 1790 N N . ILE A 1 230 ? -4.679 -18.274 4.990 1.00 70.88 230 ILE A N 1
ATOM 1791 C CA . ILE A 1 230 ? -4.928 -19.431 5.862 1.00 70.88 230 ILE A CA 1
ATOM 1792 C C . ILE A 1 230 ? -6.134 -20.237 5.374 1.00 70.88 230 ILE A C 1
ATOM 1794 O O . ILE A 1 230 ? -6.107 -21.463 5.382 1.00 70.88 230 ILE A O 1
ATOM 1798 N N . LEU A 1 231 ? -7.197 -19.564 4.931 1.00 70.56 231 LEU A N 1
ATOM 1799 C CA . LEU A 1 231 ? -8.357 -20.234 4.347 1.00 70.56 231 LEU A CA 1
ATOM 1800 C C . LEU A 1 231 ? -7.991 -20.921 3.035 1.00 70.56 231 LEU A C 1
ATOM 1802 O O . LEU A 1 231 ? -8.400 -22.054 2.824 1.00 70.56 231 LEU A O 1
ATOM 1806 N N . ASP A 1 232 ? -7.200 -20.269 2.186 1.00 72.12 232 ASP A N 1
ATOM 1807 C CA . ASP A 1 232 ? -6.746 -20.836 0.921 1.00 72.12 232 ASP A CA 1
ATOM 1808 C C . ASP A 1 232 ? -5.884 -22.088 1.165 1.00 72.12 232 ASP A C 1
ATOM 1810 O O . ASP A 1 232 ? -6.123 -23.109 0.526 1.00 72.12 232 ASP A O 1
ATOM 1814 N N . SER A 1 233 ? -4.960 -22.063 2.139 1.00 71.25 233 SER A N 1
ATOM 1815 C CA . SER A 1 233 ? -4.143 -23.237 2.488 1.00 71.25 233 SER A CA 1
ATOM 1816 C C . SER A 1 233 ? -4.958 -24.363 3.131 1.00 71.25 233 SER A C 1
ATOM 1818 O O . SER A 1 233 ? -4.725 -25.539 2.847 1.00 71.25 233 SER A O 1
ATOM 1820 N N . TYR A 1 234 ? -5.955 -24.025 3.953 1.00 74.06 234 TYR A N 1
ATOM 1821 C CA . TYR A 1 234 ? -6.881 -25.007 4.512 1.00 74.06 234 TYR A CA 1
ATOM 1822 C C . TYR A 1 234 ? -7.749 -25.647 3.420 1.00 74.06 234 TYR A C 1
ATOM 1824 O O . TYR A 1 234 ? -7.843 -26.872 3.360 1.00 74.06 234 TYR A O 1
ATOM 1832 N N . LEU A 1 235 ? -8.338 -24.845 2.529 1.00 76.81 235 LEU A N 1
ATOM 1833 C CA . LEU A 1 235 ? -9.139 -25.311 1.393 1.00 76.81 235 LEU A CA 1
ATOM 1834 C C . LEU A 1 235 ? -8.310 -26.211 0.465 1.00 76.81 235 LEU A C 1
ATOM 1836 O O . LEU A 1 235 ? -8.762 -27.289 0.078 1.00 76.81 235 LEU A O 1
ATOM 1840 N N . GLU A 1 236 ? -7.064 -25.833 0.189 1.00 79.81 236 GLU A N 1
ATOM 1841 C CA . GLU A 1 236 ? -6.146 -26.641 -0.610 1.00 79.81 236 GLU A CA 1
ATOM 1842 C C . GLU A 1 236 ? -5.822 -27.981 0.072 1.00 79.81 236 GLU A C 1
ATOM 1844 O O . GLU A 1 236 ? -5.823 -29.021 -0.588 1.00 79.81 236 GLU A O 1
ATOM 1849 N N . SER A 1 237 ? -5.651 -27.996 1.401 1.00 79.75 237 SER A N 1
ATOM 1850 C CA . SER A 1 237 ? -5.411 -29.230 2.169 1.00 79.75 237 SER A CA 1
ATOM 1851 C C . SER A 1 237 ? -6.579 -30.225 2.118 1.00 79.75 237 SER A C 1
ATOM 1853 O O . SER A 1 237 ? -6.358 -31.435 2.167 1.00 79.75 237 SER A O 1
ATOM 1855 N N . ILE A 1 238 ? -7.812 -29.735 1.956 1.00 81.94 238 ILE A N 1
ATOM 1856 C CA . ILE A 1 238 ? -9.013 -30.567 1.771 1.00 81.94 238 ILE A CA 1
ATOM 1857 C C . ILE A 1 238 ? -9.312 -30.846 0.287 1.00 81.94 238 ILE A C 1
ATOM 1859 O O . ILE A 1 238 ? -10.363 -31.396 -0.040 1.00 81.94 238 ILE A O 1
ATOM 1863 N N . GLY A 1 239 ? -8.392 -30.488 -0.617 1.00 73.38 239 GLY A N 1
ATOM 1864 C CA . GLY A 1 239 ? -8.493 -30.726 -2.058 1.00 73.38 239 GLY A CA 1
ATOM 1865 C C . GLY A 1 239 ? -9.445 -29.782 -2.797 1.00 73.38 239 GLY A C 1
ATOM 1866 O O . GLY A 1 239 ? -9.792 -30.047 -3.948 1.00 73.38 239 GLY A O 1
ATOM 1867 N N . LEU A 1 240 ? -9.880 -28.691 -2.162 1.00 73.88 240 LEU A N 1
ATOM 1868 C CA . LEU A 1 240 ? -10.730 -27.671 -2.768 1.00 73.88 240 LEU A CA 1
ATOM 1869 C C . LEU A 1 240 ? -9.875 -26.463 -3.161 1.00 73.88 240 LEU A C 1
ATOM 1871 O O . LEU A 1 240 ? -9.359 -25.750 -2.309 1.00 73.88 240 LEU A O 1
ATOM 1875 N N . SER A 1 241 ? -9.751 -26.177 -4.456 1.00 71.31 241 SER A N 1
ATOM 1876 C CA . SER A 1 241 ? -9.197 -24.893 -4.887 1.00 71.31 241 SER A CA 1
ATOM 1877 C C . SER A 1 241 ? -10.280 -23.808 -4.759 1.00 71.31 241 SER A C 1
ATOM 1879 O O . SER A 1 241 ? -11.370 -23.955 -5.323 1.00 71.31 241 SER A O 1
ATOM 1881 N N . PRO A 1 242 ? -10.046 -22.716 -4.008 1.00 68.69 242 PRO A N 1
ATOM 1882 C CA . PRO A 1 242 ? -11.046 -21.666 -3.863 1.00 68.69 242 PRO A CA 1
ATOM 1883 C C . PRO A 1 242 ? -11.368 -21.028 -5.222 1.00 68.69 242 PRO A C 1
ATOM 1885 O O . PRO A 1 242 ? -10.471 -20.685 -5.989 1.00 68.69 242 PRO A O 1
ATOM 1888 N N . LEU A 1 243 ? -12.653 -20.788 -5.512 1.00 68.38 243 LEU A N 1
ATOM 1889 C CA . LEU A 1 243 ? -13.101 -20.133 -6.756 1.00 68.38 243 LEU A CA 1
ATOM 1890 C C . LEU A 1 243 ? -12.361 -18.802 -7.008 1.00 68.38 243 LEU A C 1
ATOM 1892 O O . LEU A 1 243 ? -12.067 -18.446 -8.147 1.00 68.38 243 LEU A O 1
ATOM 1896 N N . SER A 1 244 ? -12.011 -18.072 -5.945 1.00 70.31 244 SER A N 1
ATOM 1897 C CA . SER A 1 244 ? -11.261 -16.819 -6.047 1.00 70.31 244 SER A CA 1
ATOM 1898 C C . SER A 1 244 ? -9.836 -16.991 -6.570 1.00 70.31 244 SER A C 1
ATOM 1900 O O . SER A 1 244 ? -9.377 -16.128 -7.317 1.00 70.31 244 SER A O 1
ATOM 1902 N N . SER A 1 245 ? -9.135 -18.076 -6.216 1.00 73.50 245 SER A N 1
ATOM 1903 C CA . SER A 1 245 ? -7.778 -18.313 -6.723 1.00 73.50 245 SER A CA 1
ATOM 1904 C C . SER A 1 245 ? -7.806 -18.694 -8.202 1.00 73.50 245 SER A C 1
ATOM 1906 O O . SER A 1 245 ? -6.993 -18.183 -8.969 1.00 73.50 245 SER A O 1
ATOM 1908 N N . GLN A 1 246 ? -8.805 -19.475 -8.625 1.00 78.75 246 GLN A N 1
ATOM 1909 C CA . GLN A 1 246 ? -9.052 -19.807 -10.032 1.00 78.75 246 GLN A CA 1
ATOM 1910 C C . GLN A 1 246 ? -9.323 -18.553 -10.878 1.00 78.75 246 GLN A C 1
ATOM 1912 O O . GLN A 1 246 ? -8.708 -18.369 -11.926 1.00 78.75 246 GLN A O 1
ATOM 1917 N N . LEU A 1 247 ? -10.190 -17.645 -10.411 1.00 82.19 247 LEU A N 1
ATOM 1918 C CA . LEU A 1 247 ? -10.465 -16.384 -11.115 1.00 82.19 247 LEU A CA 1
ATOM 1919 C C . LEU A 1 247 ? -9.222 -15.490 -11.202 1.00 82.19 247 LEU A C 1
ATOM 1921 O O . LEU A 1 247 ? -8.961 -14.890 -12.244 1.00 82.19 247 LEU A O 1
ATOM 1925 N N . PHE A 1 248 ? -8.434 -15.420 -10.127 1.00 82.00 248 PHE A N 1
ATOM 1926 C CA . PHE A 1 248 ? -7.184 -14.665 -10.123 1.00 82.00 248 PHE A CA 1
ATOM 1927 C C . PHE A 1 248 ? -6.151 -15.262 -11.090 1.00 82.00 248 PHE A C 1
ATOM 1929 O O . PHE A 1 248 ? -5.490 -14.526 -11.823 1.00 82.00 248 PHE A O 1
ATOM 1936 N N . GLN A 1 249 ? -6.041 -16.593 -11.139 1.00 85.25 249 GLN A N 1
ATOM 1937 C CA . GLN A 1 249 ? -5.191 -17.306 -12.094 1.00 85.25 249 GLN A CA 1
ATOM 1938 C C . GLN A 1 249 ? -5.628 -17.032 -13.535 1.00 85.25 249 GLN A C 1
ATOM 1940 O O . GLN A 1 249 ? -4.795 -16.627 -14.341 1.00 85.25 249 GLN A O 1
ATOM 1945 N N . GLN A 1 250 ? -6.926 -17.113 -13.837 1.00 89.50 250 GLN A N 1
ATOM 1946 C CA . GLN A 1 250 ? -7.460 -16.782 -15.162 1.00 89.50 250 GLN A CA 1
ATOM 1947 C C . GLN A 1 250 ? -7.179 -15.329 -15.564 1.00 89.50 250 GLN A C 1
ATOM 1949 O O . GLN A 1 250 ? -6.761 -15.064 -16.690 1.00 89.50 250 GLN A O 1
ATOM 1954 N N . GLN A 1 251 ? -7.370 -14.368 -14.654 1.00 90.38 251 GLN A N 1
ATOM 1955 C CA . GLN A 1 251 ? -7.046 -12.962 -14.920 1.00 90.38 251 GLN A CA 1
ATOM 1956 C C . GLN A 1 251 ? -5.552 -12.760 -15.182 1.00 90.38 251 GLN A C 1
ATOM 1958 O O . GLN A 1 251 ? -5.178 -12.024 -16.098 1.00 90.38 251 GLN A O 1
ATOM 1963 N N . ARG A 1 252 ? -4.695 -13.424 -14.400 1.00 90.38 252 ARG A N 1
ATOM 1964 C CA . ARG A 1 252 ? -3.243 -13.386 -14.575 1.00 90.38 252 ARG A CA 1
ATOM 1965 C C . ARG A 1 252 ? -2.837 -13.974 -15.924 1.00 90.38 252 ARG A C 1
A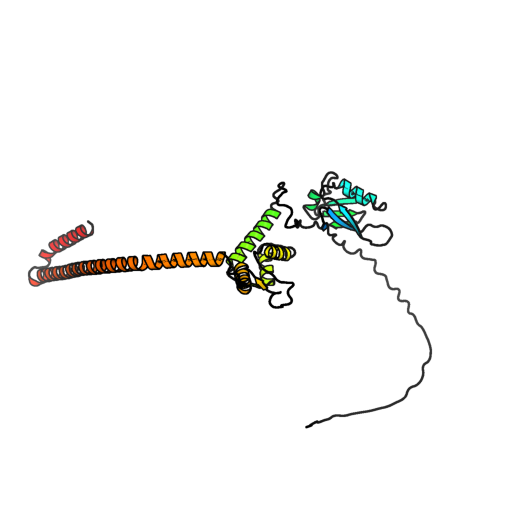TOM 1967 O O . ARG A 1 252 ? -2.044 -13.357 -16.626 1.00 90.38 252 ARG A O 1
ATOM 1974 N N . GLU A 1 253 ? -3.392 -15.117 -16.306 1.00 93.94 253 GLU A N 1
ATOM 1975 C CA . GLU A 1 253 ? -3.143 -15.750 -17.604 1.00 93.94 253 GLU A CA 1
ATOM 1976 C C . GLU A 1 253 ? -3.624 -14.875 -18.764 1.00 93.94 253 GLU A C 1
ATOM 1978 O O . GLU A 1 253 ? -2.887 -14.675 -19.726 1.00 93.94 253 GLU A O 1
ATOM 1983 N N . ALA A 1 254 ? -4.804 -14.259 -18.647 1.00 95.62 254 ALA A N 1
ATOM 1984 C CA . ALA A 1 254 ? -5.318 -13.330 -19.650 1.00 95.62 254 ALA A CA 1
ATOM 1985 C C . ALA A 1 254 ? -4.431 -12.081 -19.803 1.00 95.62 254 ALA A C 1
ATOM 1987 O O . ALA A 1 254 ? -4.230 -11.593 -20.916 1.00 95.62 254 ALA A O 1
ATOM 1988 N N . LEU A 1 255 ? -3.884 -11.555 -18.704 1.00 95.44 255 LEU A N 1
ATOM 1989 C CA . LEU A 1 255 ? -2.923 -10.448 -18.740 1.00 95.44 255 LEU A CA 1
ATOM 1990 C C . LEU A 1 255 ? -1.596 -10.869 -19.370 1.00 95.44 255 LEU A C 1
ATOM 1992 O O . LEU A 1 255 ? -1.072 -10.137 -20.205 1.00 95.44 255 LEU A O 1
ATOM 1996 N N . LEU A 1 256 ? -1.078 -12.047 -19.021 1.00 96.12 256 LEU A N 1
ATOM 1997 C CA . LEU A 1 256 ? 0.138 -12.588 -19.627 1.00 96.12 256 LEU A CA 1
ATOM 1998 C C . LEU A 1 256 ? -0.040 -12.814 -21.130 1.00 96.12 256 LEU A C 1
ATOM 2000 O O . LEU A 1 256 ? 0.843 -12.448 -21.899 1.00 96.12 256 LEU A O 1
ATOM 2004 N N . ALA A 1 257 ? -1.198 -13.317 -21.557 1.00 96.12 257 ALA A N 1
ATOM 2005 C CA . ALA A 1 257 ? -1.528 -13.462 -22.970 1.00 96.12 257 ALA A CA 1
ATOM 2006 C C . ALA A 1 257 ? -1.556 -12.102 -23.685 1.00 96.12 257 ALA A C 1
ATOM 2008 O O . ALA A 1 257 ? -0.992 -11.964 -24.768 1.00 96.12 257 ALA A O 1
ATOM 2009 N N . LYS A 1 258 ? -2.140 -11.064 -23.067 1.00 96.19 258 LYS A N 1
ATOM 2010 C CA . LYS A 1 258 ? -2.090 -9.697 -23.616 1.00 96.19 258 LYS A CA 1
ATOM 2011 C C . LYS A 1 258 ? -0.656 -9.185 -23.729 1.00 96.19 258 LYS A C 1
ATOM 2013 O O . LYS A 1 258 ? -0.306 -8.628 -24.761 1.00 96.19 258 LYS A O 1
ATOM 2018 N N . ILE A 1 259 ? 0.176 -9.394 -22.708 1.00 95.12 259 ILE A N 1
ATOM 2019 C CA . ILE A 1 259 ? 1.591 -8.993 -22.737 1.00 95.12 259 ILE A CA 1
ATOM 2020 C C . ILE A 1 259 ? 2.315 -9.690 -23.893 1.00 95.12 259 ILE A C 1
ATOM 2022 O O . ILE A 1 259 ? 2.946 -9.010 -24.694 1.00 95.12 259 ILE A O 1
ATOM 2026 N N . GLN A 1 260 ? 2.153 -11.008 -24.037 1.00 94.88 260 GLN A N 1
ATOM 2027 C CA . GLN A 1 260 ? 2.775 -11.786 -25.116 1.00 94.88 260 GLN A CA 1
ATOM 2028 C C . GLN A 1 260 ? 2.343 -11.320 -26.513 1.00 94.88 260 GLN A C 1
ATOM 2030 O O . GLN A 1 260 ? 3.144 -11.340 -27.443 1.00 94.88 260 GLN A O 1
ATOM 2035 N N . VAL A 1 261 ? 1.090 -10.882 -26.672 1.00 95.75 261 VAL A N 1
ATOM 2036 C CA . VAL A 1 261 ? 0.580 -10.351 -27.947 1.00 95.75 261 VAL A CA 1
ATOM 2037 C C . VAL A 1 261 ? 1.133 -8.956 -28.252 1.00 95.75 261 VAL A C 1
ATOM 2039 O O . VAL A 1 261 ? 1.430 -8.668 -29.409 1.00 95.75 261 VAL A O 1
ATOM 2042 N N . LEU A 1 262 ? 1.286 -8.094 -27.243 1.00 95.62 262 LEU A N 1
ATOM 2043 C CA . LEU A 1 262 ? 1.785 -6.723 -27.426 1.00 95.62 262 LEU A CA 1
ATOM 2044 C C . LEU A 1 262 ? 3.317 -6.646 -27.529 1.00 95.62 262 LEU A C 1
ATOM 2046 O O . LEU A 1 262 ? 3.852 -5.699 -28.104 1.00 95.62 262 LEU A O 1
ATOM 2050 N N . GLU A 1 263 ? 4.036 -7.625 -26.988 1.00 96.88 263 GLU A N 1
ATOM 2051 C CA . GLU A 1 263 ? 5.497 -7.691 -27.014 1.00 96.88 263 GLU A CA 1
ATOM 2052 C C . GLU A 1 263 ? 6.115 -7.585 -28.426 1.00 96.88 263 GLU A C 1
ATOM 2054 O O . GLU A 1 263 ? 7.004 -6.746 -28.605 1.00 96.88 263 GLU A O 1
ATOM 2059 N N . PRO A 1 264 ? 5.660 -8.323 -29.463 1.00 96.50 264 PRO A N 1
ATOM 2060 C CA . PRO A 1 264 ? 6.227 -8.195 -30.807 1.00 96.50 264 PRO A CA 1
ATOM 2061 C C . PRO A 1 264 ? 5.97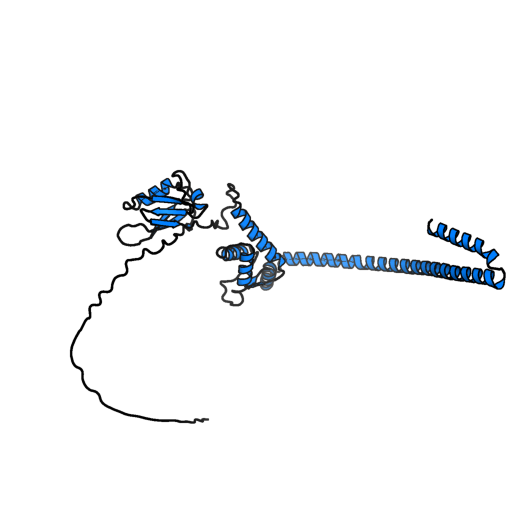6 -6.818 -31.434 1.00 96.50 264 PRO A C 1
ATOM 2063 O O . PRO A 1 264 ? 6.870 -6.276 -32.088 1.00 96.50 264 PRO A O 1
ATOM 2066 N N . GLU A 1 265 ? 4.795 -6.230 -31.218 1.00 95.50 265 GLU A N 1
ATOM 2067 C CA . GLU A 1 265 ? 4.473 -4.883 -31.705 1.00 95.50 265 GLU A CA 1
ATOM 2068 C C . GLU A 1 265 ? 5.387 -3.843 -31.048 1.00 95.50 265 GLU A C 1
ATOM 2070 O O . GLU A 1 265 ? 5.975 -2.997 -31.727 1.00 95.50 265 GLU A O 1
ATOM 2075 N N . HIS A 1 266 ? 5.588 -3.961 -29.732 1.00 96.56 266 HIS A N 1
ATOM 2076 C CA . HIS A 1 266 ? 6.490 -3.090 -28.994 1.00 96.56 266 HIS A CA 1
ATOM 2077 C C . HIS A 1 266 ? 7.931 -3.199 -29.505 1.00 96.56 266 HIS A C 1
ATOM 2079 O O . HIS A 1 266 ? 8.574 -2.181 -29.762 1.00 96.56 266 HIS A O 1
ATOM 2085 N N . VAL A 1 267 ? 8.437 -4.418 -29.716 1.00 97.25 267 VAL A N 1
ATOM 2086 C CA . VAL A 1 267 ? 9.793 -4.643 -30.240 1.00 97.25 267 VAL A CA 1
ATOM 2087 C C . VAL A 1 267 ? 9.955 -4.054 -31.645 1.00 97.25 267 VAL A C 1
ATOM 2089 O O . VAL A 1 267 ? 10.969 -3.406 -31.916 1.00 97.25 267 VAL A O 1
ATOM 2092 N N . ALA A 1 268 ? 8.961 -4.216 -32.524 1.00 96.69 268 ALA A N 1
ATOM 2093 C CA . ALA A 1 268 ? 8.991 -3.648 -33.871 1.00 96.69 268 ALA A CA 1
ATOM 2094 C C . ALA A 1 268 ? 9.043 -2.111 -33.846 1.00 96.69 268 ALA A C 1
ATOM 2096 O O . ALA A 1 268 ? 9.904 -1.511 -34.492 1.00 96.69 268 ALA A O 1
ATOM 2097 N N . LEU A 1 269 ? 8.185 -1.469 -33.046 1.00 97.00 269 LEU A N 1
ATOM 2098 C CA . LEU A 1 269 ? 8.166 -0.010 -32.895 1.00 97.00 269 LEU A CA 1
ATOM 2099 C C . LEU A 1 269 ? 9.463 0.528 -32.285 1.00 97.00 269 LEU A C 1
ATOM 2101 O O . LEU A 1 269 ? 9.979 1.555 -32.726 1.00 97.00 269 LEU A O 1
ATOM 2105 N N . VAL A 1 270 ? 10.022 -0.171 -31.296 1.00 97.81 270 VAL A N 1
ATOM 2106 C CA . VAL A 1 270 ? 11.299 0.206 -30.684 1.00 97.81 270 VAL A CA 1
ATOM 2107 C C . VAL A 1 270 ? 12.441 0.108 -31.697 1.00 97.81 270 VAL A C 1
ATOM 2109 O O . VAL A 1 270 ? 13.294 0.994 -31.730 1.00 97.81 270 VAL A O 1
ATOM 2112 N N . ASN A 1 271 ? 12.461 -0.917 -32.551 1.00 97.69 271 ASN A N 1
ATOM 2113 C CA . ASN A 1 271 ? 13.469 -1.032 -33.607 1.00 97.69 271 ASN A CA 1
ATOM 2114 C C . ASN A 1 271 ? 13.354 0.109 -34.626 1.00 97.69 271 ASN A C 1
ATOM 2116 O O . ASN A 1 271 ? 14.359 0.760 -34.905 1.00 97.69 271 ASN A O 1
ATOM 2120 N N . LEU A 1 272 ? 12.140 0.433 -35.085 1.00 97.38 272 LEU A N 1
ATOM 2121 C CA . LEU A 1 272 ? 11.909 1.573 -35.982 1.00 97.38 272 LEU A CA 1
ATOM 2122 C C . LEU A 1 272 ? 12.337 2.900 -35.349 1.00 97.38 272 LEU A C 1
ATOM 2124 O O . LEU A 1 272 ? 12.997 3.720 -35.986 1.00 97.38 272 LEU A O 1
ATOM 2128 N N . ARG A 1 273 ? 12.014 3.103 -34.068 1.00 98.06 273 ARG A N 1
ATOM 2129 C CA . ARG A 1 273 ? 12.451 4.286 -33.326 1.00 98.06 273 ARG A CA 1
ATOM 2130 C C . ARG A 1 273 ? 13.975 4.381 -33.277 1.00 98.06 273 ARG A C 1
ATOM 2132 O O . ARG A 1 273 ? 14.509 5.458 -33.519 1.00 98.06 273 ARG A O 1
ATOM 2139 N N . ARG A 1 274 ? 14.678 3.278 -32.998 1.00 97.75 274 ARG A N 1
ATOM 2140 C CA . ARG A 1 274 ? 16.151 3.258 -32.975 1.00 97.75 274 ARG A CA 1
ATOM 2141 C C . ARG A 1 274 ? 16.750 3.593 -34.335 1.00 97.75 274 ARG A C 1
ATOM 2143 O O . ARG A 1 274 ? 17.746 4.306 -34.386 1.00 97.75 274 ARG A O 1
ATOM 2150 N N . GLU A 1 275 ? 16.167 3.102 -35.424 1.00 97.25 275 GLU A N 1
ATOM 2151 C CA . GLU A 1 275 ? 16.627 3.431 -36.777 1.00 97.25 275 GLU A CA 1
ATOM 2152 C C . GLU A 1 275 ? 16.461 4.927 -37.077 1.00 97.25 275 GLU A C 1
ATOM 2154 O O . GLU A 1 275 ? 17.398 5.580 -37.546 1.00 97.25 275 GLU A O 1
ATOM 2159 N N . LEU A 1 276 ? 15.307 5.501 -36.727 1.00 97.38 276 LEU A N 1
ATOM 2160 C CA . LEU A 1 276 ? 15.059 6.936 -36.869 1.00 97.38 276 LEU A CA 1
ATOM 2161 C C . LEU A 1 276 ? 16.003 7.768 -35.993 1.00 97.38 276 LEU A C 1
ATOM 2163 O O . LEU A 1 276 ? 16.628 8.701 -36.487 1.00 97.38 276 LEU A O 1
ATOM 2167 N N . GLU A 1 277 ? 16.190 7.408 -34.724 1.00 97.88 277 GLU A N 1
ATOM 2168 C CA . GLU A 1 277 ? 17.133 8.098 -33.836 1.00 97.88 277 GLU A CA 1
ATOM 2169 C C . GLU A 1 277 ? 18.581 7.974 -34.340 1.00 97.88 277 GLU A C 1
ATOM 2171 O O . GLU A 1 277 ? 19.331 8.950 -34.317 1.00 97.88 277 GLU A O 1
ATOM 2176 N N . ALA A 1 278 ? 18.985 6.820 -34.878 1.00 96.88 278 ALA A N 1
ATOM 2177 C CA . ALA A 1 278 ? 20.312 6.635 -35.463 1.00 96.88 278 ALA A CA 1
ATOM 2178 C C . ALA A 1 278 ? 20.521 7.500 -36.717 1.00 96.88 278 ALA A C 1
ATOM 2180 O O . ALA A 1 278 ? 21.602 8.056 -36.917 1.00 96.88 278 ALA A O 1
ATOM 2181 N N . THR A 1 279 ? 19.504 7.644 -37.568 1.00 96.31 279 THR A N 1
ATOM 2182 C CA . THR A 1 279 ? 19.589 8.533 -38.740 1.00 96.31 279 THR A CA 1
ATOM 2183 C C . THR A 1 279 ? 19.587 10.009 -38.341 1.00 96.31 279 THR A C 1
ATOM 2185 O O . THR A 1 279 ? 20.431 10.763 -38.828 1.00 96.31 279 THR A O 1
ATOM 2188 N N . ALA A 1 280 ? 18.730 10.407 -37.399 1.00 96.69 280 ALA A N 1
ATOM 2189 C CA . ALA A 1 280 ? 18.656 11.772 -36.890 1.00 96.69 280 ALA A CA 1
ATOM 2190 C C . ALA A 1 280 ? 19.956 12.193 -36.191 1.00 96.69 280 ALA A C 1
ATOM 2192 O O . ALA A 1 280 ? 20.481 13.267 -36.465 1.00 96.69 280 ALA A O 1
ATOM 2193 N N . THR A 1 281 ? 20.532 11.332 -35.347 1.00 96.44 281 THR A N 1
ATOM 2194 C CA . THR A 1 281 ? 21.816 11.606 -34.678 1.00 96.44 281 THR A CA 1
ATOM 2195 C C . THR A 1 281 ? 22.969 11.697 -35.668 1.00 96.44 281 THR A C 1
ATOM 2197 O O . THR A 1 281 ? 23.813 12.577 -35.532 1.00 96.44 281 THR A O 1
ATOM 2200 N N . ARG A 1 282 ? 23.001 10.858 -36.713 1.00 95.94 282 ARG A N 1
ATOM 2201 C CA . ARG A 1 282 ? 23.996 10.988 -37.790 1.00 95.94 282 ARG A CA 1
ATOM 2202 C C . ARG A 1 282 ? 23.880 12.335 -38.496 1.00 95.94 282 ARG A C 1
ATOM 2204 O O . ARG A 1 282 ? 24.896 12.997 -38.677 1.00 95.94 282 ARG A O 1
ATOM 2211 N N . GLN A 1 283 ? 22.670 12.755 -38.860 1.00 95.56 283 GLN A N 1
ATOM 2212 C CA . GLN A 1 283 ? 22.452 14.054 -39.502 1.00 95.56 283 GLN A CA 1
ATOM 2213 C C . GLN A 1 283 ? 22.805 15.220 -38.572 1.00 95.56 283 GLN A C 1
ATOM 2215 O O . GLN A 1 283 ? 23.529 16.124 -38.982 1.00 95.56 283 GLN A O 1
ATOM 2220 N N . ALA A 1 284 ? 22.372 15.169 -37.311 1.00 97.00 284 ALA A N 1
ATOM 2221 C CA . ALA A 1 284 ? 22.704 16.171 -36.304 1.00 97.00 284 ALA A CA 1
ATOM 2222 C C . ALA A 1 284 ? 24.220 16.277 -36.094 1.00 97.00 284 ALA A C 1
ATOM 2224 O O . ALA A 1 284 ? 24.756 17.381 -36.067 1.00 97.00 284 ALA A O 1
ATOM 2225 N N . ASN A 1 285 ? 24.927 15.145 -36.037 1.00 95.94 285 ASN A N 1
ATOM 2226 C CA . ASN A 1 285 ? 26.383 15.118 -35.917 1.00 95.94 285 ASN A CA 1
ATOM 2227 C C . ASN A 1 285 ? 27.060 15.711 -37.156 1.00 95.94 285 ASN A C 1
ATOM 2229 O O . ASN A 1 285 ? 27.985 16.503 -37.014 1.00 95.94 285 ASN A O 1
ATOM 2233 N N . VAL A 1 286 ? 26.596 15.383 -38.367 1.00 96.69 286 VAL A N 1
ATOM 2234 C CA . VAL A 1 286 ? 27.130 15.971 -39.608 1.00 96.69 286 VAL A CA 1
ATOM 2235 C C . VAL A 1 286 ? 26.969 17.491 -39.606 1.00 96.69 286 VAL A C 1
ATOM 2237 O O . VAL A 1 286 ? 27.926 18.200 -39.913 1.00 96.69 286 VAL A O 1
ATOM 2240 N N . ILE A 1 287 ? 25.801 18.001 -39.206 1.00 96.88 287 ILE A N 1
ATOM 2241 C CA . ILE A 1 287 ? 25.557 19.445 -39.096 1.00 96.88 287 ILE A CA 1
ATOM 2242 C C . ILE A 1 287 ? 26.451 20.061 -38.011 1.00 96.88 287 ILE A C 1
ATOM 2244 O O . ILE A 1 287 ? 27.101 21.071 -38.263 1.00 96.88 287 ILE A O 1
ATOM 2248 N N . ALA A 1 288 ? 26.545 19.445 -36.830 1.00 96.06 288 ALA A N 1
ATOM 2249 C CA . ALA A 1 288 ? 27.350 19.945 -35.717 1.00 96.06 288 ALA A CA 1
ATOM 2250 C C . ALA A 1 288 ? 28.846 20.014 -36.058 1.00 96.06 288 ALA A C 1
ATOM 2252 O O . ALA A 1 288 ? 29.498 21.025 -35.782 1.00 96.06 288 ALA A O 1
ATOM 2253 N N . TYR A 1 289 ? 29.391 18.976 -36.700 1.00 96.69 289 TYR A N 1
ATOM 2254 C CA . TYR A 1 289 ? 30.767 18.984 -37.192 1.00 96.69 289 TYR A CA 1
ATOM 2255 C C . TYR A 1 289 ? 30.949 20.009 -38.309 1.00 96.69 289 TYR A C 1
ATOM 2257 O O . TYR A 1 289 ? 31.915 20.763 -38.269 1.00 96.69 289 TYR A O 1
ATOM 2265 N N . GLY A 1 290 ? 30.006 20.107 -39.251 1.00 97.06 290 GLY A N 1
ATOM 2266 C CA . GLY A 1 290 ? 30.040 21.107 -40.319 1.00 97.06 290 GLY A CA 1
ATOM 2267 C C . GLY A 1 290 ? 30.092 22.542 -39.788 1.00 97.06 290 GLY A C 1
ATOM 2268 O O . GLY A 1 290 ? 30.962 23.316 -40.187 1.00 97.06 290 GLY A O 1
ATOM 2269 N N . LEU A 1 291 ? 29.223 22.881 -38.832 1.00 95.62 291 LEU A N 1
ATOM 2270 C CA . LEU A 1 291 ? 29.205 24.194 -38.180 1.00 95.62 291 LEU A CA 1
ATOM 2271 C C . LEU A 1 291 ? 30.494 24.454 -37.396 1.00 95.62 291 LEU A C 1
ATOM 2273 O O . LEU A 1 291 ? 31.070 25.535 -37.500 1.00 95.62 291 LEU A O 1
ATOM 2277 N N . SER A 1 292 ? 30.982 23.451 -36.665 1.00 96.50 292 SER A N 1
ATOM 2278 C CA . SER A 1 292 ? 32.217 23.556 -35.883 1.00 96.50 292 SER A CA 1
ATOM 2279 C C . SER A 1 292 ? 33.439 23.782 -36.782 1.00 96.50 292 SER A C 1
ATOM 2281 O O . SER A 1 292 ? 34.235 24.684 -36.530 1.00 96.50 292 SER A O 1
ATOM 2283 N N . THR A 1 293 ? 33.575 23.021 -37.874 1.00 96.88 293 THR A N 1
ATOM 2284 C CA . THR A 1 293 ? 34.646 23.204 -38.866 1.00 96.88 293 THR A CA 1
ATOM 2285 C C . THR A 1 293 ? 34.533 24.554 -39.571 1.00 96.88 293 THR A C 1
ATOM 2287 O O . THR A 1 293 ? 35.549 25.221 -39.757 1.00 96.88 293 THR A O 1
ATOM 2290 N N . SER A 1 294 ? 33.317 24.998 -39.909 1.00 95.50 294 SER A N 1
ATOM 2291 C CA . SER A 1 294 ? 33.091 26.323 -40.496 1.00 95.50 294 SER A CA 1
ATOM 2292 C C . SER A 1 294 ? 33.513 27.446 -39.548 1.00 95.50 294 SER A C 1
ATOM 2294 O O . SER A 1 294 ? 34.135 28.408 -39.989 1.00 95.50 294 SER A O 1
ATOM 2296 N N . LEU A 1 295 ? 33.213 27.327 -38.251 1.00 94.75 295 LEU A N 1
ATOM 2297 C CA . LEU A 1 295 ? 33.582 28.329 -37.251 1.00 94.75 295 LEU A CA 1
ATOM 2298 C C . LEU A 1 295 ? 35.105 28.420 -37.081 1.00 94.75 295 LEU A C 1
ATOM 2300 O O . LEU A 1 295 ? 35.664 29.516 -37.088 1.00 94.75 295 LEU A O 1
ATOM 2304 N N . VAL A 1 296 ? 35.785 27.271 -36.996 1.00 96.94 296 VAL A N 1
ATOM 2305 C CA . VAL A 1 296 ? 37.255 27.208 -36.930 1.00 96.94 296 VAL A CA 1
ATOM 2306 C C . VAL A 1 296 ? 37.884 27.790 -38.199 1.00 96.94 296 VAL A C 1
ATOM 2308 O O . VAL A 1 296 ? 38.833 28.570 -38.115 1.00 96.94 296 VAL A O 1
ATOM 2311 N N . GLY A 1 297 ? 37.337 27.463 -39.373 1.00 96.44 297 GLY A N 1
ATOM 2312 C CA . GLY A 1 297 ? 37.789 28.006 -40.653 1.00 96.44 297 GLY A CA 1
ATOM 2313 C C . GLY A 1 297 ? 37.611 29.523 -40.749 1.00 96.44 297 GLY A C 1
ATOM 2314 O O . GLY A 1 297 ? 38.544 30.220 -41.142 1.00 96.44 297 GLY A O 1
ATOM 2315 N N . ALA A 1 298 ? 36.454 30.045 -40.330 1.00 93.19 298 ALA A N 1
ATOM 2316 C CA . ALA A 1 298 ? 36.186 31.481 -40.295 1.00 93.19 298 ALA A CA 1
ATOM 2317 C C . ALA A 1 298 ? 37.168 32.212 -39.369 1.00 93.19 298 ALA A C 1
ATOM 2319 O O . ALA A 1 298 ? 37.748 33.223 -39.762 1.00 93.19 298 ALA A O 1
ATOM 2320 N N . PHE A 1 299 ? 37.424 31.671 -38.175 1.00 93.25 299 PHE A N 1
ATOM 2321 C CA . PHE A 1 299 ? 38.401 32.239 -37.246 1.00 93.25 299 PHE A CA 1
ATOM 2322 C C . PHE A 1 299 ? 39.824 32.237 -37.828 1.00 93.25 299 PHE A C 1
ATOM 2324 O O . PHE A 1 299 ? 40.522 33.250 -37.767 1.00 93.25 299 PHE A O 1
ATOM 2331 N N . GLY A 1 300 ? 40.242 31.130 -38.452 1.00 95.31 300 GLY A N 1
ATOM 2332 C CA . GLY A 1 300 ? 41.537 31.035 -39.129 1.00 95.31 300 GLY A CA 1
ATOM 2333 C C . GLY A 1 300 ? 41.679 32.023 -40.292 1.00 95.31 300 GLY A C 1
ATOM 2334 O O . GLY A 1 300 ? 42.731 32.643 -40.446 1.00 95.31 300 GLY A O 1
ATOM 2335 N N . LEU A 1 301 ? 40.611 32.228 -41.070 1.00 93.31 301 LEU A N 1
ATOM 2336 C CA . LEU A 1 301 ? 40.572 33.215 -42.149 1.00 93.31 301 LEU A CA 1
ATOM 2337 C C . LEU A 1 301 ? 40.708 34.645 -41.610 1.00 93.31 301 LEU A C 1
ATOM 2339 O O . LEU A 1 301 ? 41.516 35.412 -42.135 1.00 93.31 301 LEU A O 1
ATOM 2343 N N . TYR A 1 302 ? 39.978 34.994 -40.545 1.00 91.62 302 TYR A N 1
ATOM 2344 C CA . TYR A 1 302 ? 40.115 36.298 -39.888 1.00 91.62 302 TYR A CA 1
ATOM 2345 C C . TYR A 1 302 ? 41.528 36.522 -39.349 1.00 91.62 302 TYR A C 1
ATOM 2347 O O . TYR A 1 302 ? 42.074 37.614 -39.510 1.00 91.62 302 TYR A O 1
ATOM 2355 N N . PHE A 1 303 ? 42.140 35.495 -38.755 1.00 93.00 303 PHE A N 1
ATOM 2356 C CA . PHE A 1 303 ? 43.516 35.559 -38.266 1.00 93.00 303 PHE A CA 1
ATOM 2357 C C . PHE A 1 303 ? 44.511 35.805 -39.408 1.00 93.00 303 PHE A C 1
ATOM 2359 O O . PHE A 1 303 ? 45.333 36.716 -39.334 1.00 93.00 303 PHE A O 1
ATOM 2366 N N . TRP A 1 304 ? 44.407 35.045 -40.500 1.00 93.50 304 TRP A N 1
ATOM 2367 C CA . TRP A 1 304 ? 45.278 35.217 -41.661 1.00 93.50 304 TRP A CA 1
ATOM 2368 C C . TRP A 1 304 ? 45.130 36.609 -42.294 1.00 93.50 304 TRP A C 1
ATOM 2370 O O . TRP A 1 304 ? 46.131 37.285 -42.534 1.00 93.50 304 TRP A O 1
ATOM 2380 N N . LEU A 1 305 ? 43.892 37.079 -42.488 1.00 91.38 305 LEU A N 1
ATOM 2381 C CA . LEU A 1 305 ? 43.613 38.413 -43.026 1.00 91.38 305 LEU A CA 1
ATOM 2382 C C . LEU A 1 305 ? 44.168 39.526 -42.131 1.00 91.38 305 LEU A C 1
ATOM 2384 O O . LEU A 1 305 ? 44.761 40.455 -42.661 1.00 91.38 305 LEU A O 1
ATOM 2388 N N . SER A 1 306 ? 44.018 39.427 -40.808 1.00 91.75 306 SER A N 1
ATOM 2389 C CA . SER A 1 306 ? 44.364 40.516 -39.876 1.00 91.75 306 SER A CA 1
ATOM 2390 C C . SER A 1 306 ? 45.856 40.637 -39.552 1.00 91.75 306 SER A C 1
ATOM 2392 O O . SER A 1 306 ? 46.282 41.688 -39.078 1.00 91.75 306 SER A O 1
ATOM 2394 N N . PHE A 1 307 ? 46.638 39.566 -39.734 1.00 87.31 307 PHE A N 1
ATOM 2395 C CA . PHE A 1 307 ? 48.064 39.553 -39.378 1.00 87.31 307 PHE A CA 1
ATOM 2396 C C . PHE A 1 307 ? 49.008 39.421 -40.575 1.00 87.31 307 PHE A C 1
ATOM 2398 O O . PHE A 1 307 ? 50.153 39.856 -40.478 1.00 87.31 307 PHE A O 1
ATOM 2405 N N . ILE A 1 308 ? 48.568 38.818 -41.686 1.00 91.56 308 ILE A N 1
ATOM 2406 C CA . ILE A 1 308 ? 49.439 38.556 -42.842 1.00 91.56 308 ILE A CA 1
ATOM 2407 C C . ILE A 1 308 ? 49.162 39.511 -44.008 1.00 91.56 308 ILE A C 1
ATOM 2409 O O . ILE A 1 308 ? 50.110 39.932 -44.665 1.00 91.56 308 ILE A O 1
ATOM 2413 N N . HIS A 1 309 ? 47.896 39.844 -44.291 1.00 91.50 309 HIS A N 1
ATOM 2414 C CA . HIS A 1 309 ? 47.535 40.603 -45.499 1.00 91.50 309 HIS A CA 1
ATOM 2415 C C . HIS A 1 309 ? 47.080 42.044 -45.224 1.00 91.50 309 HIS A C 1
ATOM 2417 O O . HIS A 1 309 ? 47.547 42.971 -45.882 1.00 91.50 309 HIS A O 1
ATOM 2423 N N . PHE A 1 310 ? 46.196 42.240 -44.246 1.00 87.88 310 PHE A N 1
ATOM 2424 C CA . PHE A 1 310 ? 45.682 43.540 -43.818 1.00 87.88 310 PHE A CA 1
ATOM 2425 C C . PHE A 1 310 ? 46.139 43.858 -42.394 1.00 87.88 310 PHE A C 1
ATOM 2427 O O . PHE A 1 310 ? 46.472 42.967 -41.622 1.00 87.88 310 PHE A O 1
ATOM 2434 N N . SER A 1 311 ? 46.160 45.142 -42.042 1.00 89.06 311 SER A N 1
ATOM 2435 C CA . SER A 1 311 ? 46.395 45.592 -40.667 1.00 89.06 311 SER A CA 1
ATOM 2436 C C . SER A 1 311 ? 45.097 45.597 -39.853 1.00 89.06 311 SER A C 1
ATOM 2438 O O . SER A 1 311 ? 44.002 45.684 -40.411 1.00 89.06 311 SER A O 1
ATOM 2440 N N . TRP A 1 312 ? 45.225 45.549 -38.525 1.00 87.06 312 TRP A N 1
ATOM 2441 C CA . TRP A 1 312 ? 44.095 45.455 -37.592 1.00 87.06 312 TRP A CA 1
ATOM 2442 C C . TRP A 1 312 ? 43.067 46.597 -37.733 1.00 87.06 312 TRP A C 1
ATOM 2444 O O . TRP A 1 312 ? 41.870 46.341 -37.661 1.00 87.06 312 TRP A O 1
ATOM 2454 N N . ASP A 1 313 ? 43.520 47.811 -38.058 1.00 92.06 313 ASP A N 1
ATOM 2455 C CA . ASP A 1 313 ? 42.686 49.015 -38.240 1.00 92.06 313 ASP A CA 1
ATOM 2456 C C . ASP A 1 313 ? 41.614 48.868 -39.346 1.00 92.06 313 ASP A C 1
ATOM 2458 O O . ASP A 1 313 ? 40.503 49.377 -39.240 1.00 92.06 313 ASP A O 1
ATOM 2462 N N . ILE A 1 314 ? 41.897 48.093 -40.401 1.00 89.75 314 ILE A N 1
ATOM 2463 C CA . ILE A 1 314 ? 40.937 47.838 -41.493 1.00 89.75 314 ILE A CA 1
ATOM 2464 C C . ILE A 1 314 ? 39.937 46.729 -41.111 1.00 89.75 314 ILE A C 1
ATOM 2466 O O . ILE A 1 314 ? 38.793 46.725 -41.571 1.00 89.75 314 ILE A O 1
ATOM 2470 N N . MET A 1 315 ? 40.352 45.777 -40.269 1.00 92.50 315 MET A N 1
ATOM 2471 C CA . MET A 1 315 ? 39.562 44.593 -39.900 1.00 92.50 315 MET A CA 1
ATOM 2472 C C . MET A 1 315 ? 38.636 44.819 -38.694 1.00 92.50 315 MET A C 1
ATOM 2474 O O . MET A 1 315 ? 37.641 44.102 -38.546 1.00 92.50 315 MET A O 1
ATOM 2478 N N . GLU A 1 316 ? 38.918 45.817 -37.855 1.00 89.69 316 GLU A N 1
ATOM 2479 C CA . GLU A 1 316 ? 38.117 46.184 -36.680 1.00 89.69 316 GLU A CA 1
ATOM 2480 C C . GLU A 1 316 ? 36.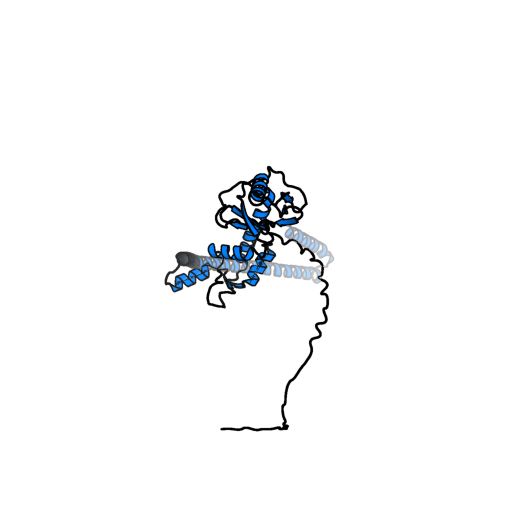613 46.360 -36.997 1.00 89.69 316 GLU A C 1
ATOM 2482 O O . GLU A 1 316 ? 35.799 45.610 -36.444 1.00 89.69 316 GLU A O 1
ATOM 2487 N N . PRO A 1 317 ? 36.191 47.232 -37.936 1.00 93.06 317 PRO A N 1
ATOM 2488 C CA . PRO A 1 317 ? 34.765 47.411 -38.218 1.00 93.06 317 PRO A CA 1
ATOM 2489 C C . PRO A 1 317 ? 34.109 46.149 -38.803 1.00 93.06 317 PRO A C 1
ATOM 2491 O O . PRO A 1 317 ? 32.950 45.854 -38.510 1.00 93.06 317 PRO A O 1
ATOM 2494 N N . VAL A 1 318 ? 34.839 45.361 -39.599 1.00 90.81 318 VAL A N 1
ATOM 2495 C CA . VAL A 1 318 ? 34.314 44.144 -40.248 1.00 90.81 318 VAL A CA 1
ATOM 2496 C C . VAL A 1 318 ? 33.988 43.061 -39.219 1.00 90.81 318 VAL A C 1
ATOM 2498 O O . VAL A 1 318 ? 32.939 42.412 -39.292 1.00 90.81 318 VAL A O 1
ATOM 2501 N N . THR A 1 319 ? 34.868 42.871 -38.238 1.00 90.88 319 THR A N 1
ATOM 2502 C CA . THR A 1 319 ? 34.648 41.904 -37.154 1.00 90.88 319 THR A CA 1
ATOM 2503 C C . THR A 1 319 ? 33.496 42.325 -36.240 1.00 90.88 319 THR A C 1
ATOM 2505 O O . THR A 1 319 ? 32.679 41.473 -35.880 1.00 90.88 319 THR A O 1
ATOM 2508 N N . TYR A 1 320 ? 33.344 43.627 -35.963 1.00 92.94 320 TYR A N 1
ATOM 2509 C CA . TYR A 1 320 ? 32.204 44.171 -35.217 1.00 92.94 320 TYR A CA 1
ATOM 2510 C C . TYR A 1 320 ? 30.860 43.875 -35.903 1.00 92.94 320 TYR A C 1
ATOM 2512 O O . TYR A 1 320 ? 29.958 43.314 -35.277 1.00 92.94 320 TYR A O 1
ATOM 2520 N N . PHE A 1 321 ? 30.733 44.171 -37.204 1.00 95.38 321 PHE A N 1
ATOM 2521 C CA . PHE A 1 321 ? 29.498 43.891 -37.949 1.00 95.38 321 PHE A CA 1
ATOM 2522 C C . PHE A 1 321 ? 29.196 42.395 -38.053 1.00 95.38 321 PHE A C 1
ATOM 2524 O O . PHE A 1 321 ? 28.035 41.997 -37.957 1.00 95.38 321 PHE A O 1
ATOM 2531 N N . THR A 1 322 ? 30.225 41.557 -38.200 1.00 93.25 322 THR A N 1
ATOM 2532 C CA . THR A 1 322 ? 30.049 40.098 -38.247 1.00 93.25 322 THR A CA 1
ATOM 2533 C C . THR A 1 322 ? 29.540 39.563 -36.907 1.00 93.25 322 THR A C 1
ATOM 2535 O O . THR A 1 322 ? 28.578 38.798 -36.879 1.00 93.25 322 THR A O 1
ATOM 2538 N N . GLY A 1 323 ? 30.130 39.999 -35.788 1.00 92.56 323 GLY A N 1
ATOM 2539 C CA . GLY A 1 323 ? 29.681 39.614 -34.447 1.00 92.56 323 GLY A CA 1
ATOM 2540 C C . GLY A 1 323 ? 28.253 40.079 -34.148 1.00 92.56 323 GLY A C 1
ATOM 2541 O O . GLY A 1 323 ? 27.444 39.301 -33.640 1.00 92.56 323 GLY A O 1
ATOM 2542 N N . PHE A 1 324 ? 27.910 41.313 -34.534 1.00 94.44 324 PHE A N 1
ATOM 2543 C CA . PHE A 1 324 ? 26.545 41.826 -34.415 1.00 94.44 324 PHE A CA 1
ATOM 2544 C C . PHE A 1 324 ? 25.551 41.019 -35.266 1.00 94.44 324 PHE A C 1
ATOM 2546 O O . PHE A 1 324 ? 24.480 40.658 -34.783 1.00 94.44 324 PHE A O 1
ATOM 2553 N N . GLY A 1 325 ? 25.926 40.654 -36.496 1.00 94.75 325 GLY A N 1
ATOM 2554 C CA . GLY A 1 325 ? 25.114 39.807 -37.372 1.00 94.75 325 GLY A CA 1
ATOM 2555 C C . GLY A 1 325 ? 24.861 38.408 -36.802 1.00 94.75 325 GLY A C 1
ATOM 2556 O O . GLY A 1 325 ? 23.722 37.947 -36.805 1.00 94.75 325 GLY A O 1
ATOM 2557 N N . VAL A 1 326 ? 25.888 37.751 -36.249 1.00 93.31 326 VAL A N 1
ATOM 2558 C CA . VAL A 1 326 ? 25.733 36.445 -35.577 1.00 93.31 326 VAL A CA 1
ATOM 2559 C C . VAL A 1 326 ? 24.820 36.558 -34.353 1.00 93.31 326 VAL A C 1
ATOM 2561 O O . VAL A 1 326 ? 23.990 35.679 -34.140 1.00 93.31 326 VAL A O 1
ATOM 2564 N N . SER A 1 327 ? 24.919 37.648 -33.585 1.00 94.50 327 SER A N 1
ATOM 2565 C CA . SER A 1 327 ? 24.029 37.914 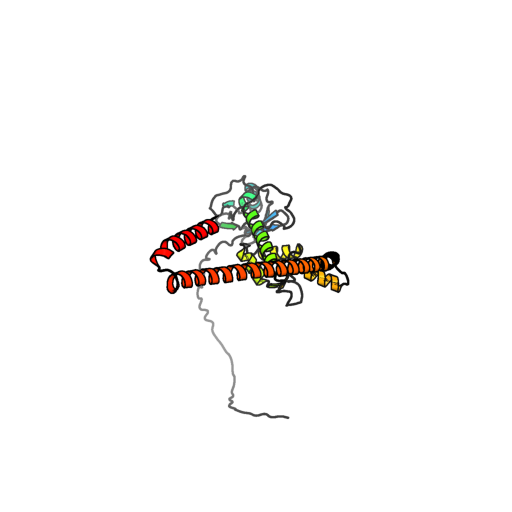-32.446 1.00 94.50 327 SER A CA 1
ATOM 2566 C C . SER A 1 327 ? 22.561 38.047 -32.874 1.00 94.50 327 SER A C 1
ATOM 2568 O O . SER A 1 327 ? 21.682 37.471 -32.238 1.00 94.50 327 SER A O 1
ATOM 2570 N N . ILE A 1 328 ? 22.289 38.731 -33.994 1.00 95.88 328 ILE A N 1
ATOM 2571 C CA . ILE A 1 328 ? 20.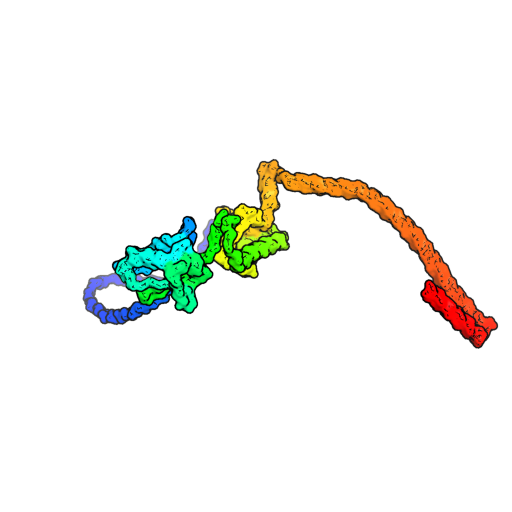934 38.830 -34.561 1.00 95.88 328 ILE A CA 1
ATOM 2572 C C . ILE A 1 328 ? 20.413 37.451 -34.973 1.00 95.88 328 ILE A C 1
ATOM 2574 O O . ILE A 1 328 ? 19.287 37.109 -34.630 1.00 95.88 328 ILE A O 1
ATOM 2578 N N . ILE A 1 329 ? 21.222 36.652 -35.677 1.00 94.19 329 ILE A N 1
ATOM 2579 C CA . ILE A 1 329 ? 20.828 35.302 -36.115 1.00 94.19 329 ILE A CA 1
ATOM 2580 C C . ILE A 1 329 ? 20.597 34.372 -34.918 1.00 94.19 329 ILE A C 1
ATOM 2582 O O . ILE A 1 329 ? 19.724 33.521 -34.978 1.00 94.19 329 ILE A O 1
ATOM 2586 N N . GLY A 1 330 ? 21.368 34.518 -33.839 1.00 92.25 330 GLY A N 1
ATOM 2587 C CA . GLY A 1 330 ? 21.179 33.728 -32.621 1.00 92.25 330 GLY A CA 1
ATOM 2588 C C . GLY A 1 330 ? 19.961 34.143 -31.788 1.00 92.25 330 GLY A C 1
ATOM 2589 O O . GLY A 1 330 ? 19.491 33.346 -30.980 1.00 92.25 330 GLY A O 1
ATOM 2590 N N . TYR A 1 331 ? 19.478 35.378 -31.953 1.00 93.62 331 TYR A N 1
ATOM 2591 C CA . TYR A 1 331 ? 18.280 35.881 -31.278 1.00 93.62 331 TYR A CA 1
ATOM 2592 C C . TYR A 1 331 ? 16.985 35.610 -32.062 1.00 93.62 331 TYR A C 1
ATOM 2594 O O . TYR A 1 331 ? 15.933 35.453 -31.443 1.00 93.62 331 TYR A O 1
ATOM 2602 N N . ALA A 1 332 ? 17.060 35.606 -33.396 1.00 86.25 332 ALA A N 1
ATOM 2603 C CA . ALA A 1 332 ? 15.939 35.354 -34.304 1.00 86.25 332 ALA A CA 1
ATOM 2604 C C . ALA A 1 332 ? 15.517 33.876 -34.324 1.00 86.25 332 ALA A C 1
ATOM 2606 O O . ALA A 1 332 ? 14.290 33.639 -34.409 1.00 86.25 332 ALA A O 1
#